Protein AF-W4GV07-F1 (afdb_monomer_lite)

Organism: Aphanomyces astaci (NCBI:txid112090)

pLDDT: mean 74.75, std 15.34, range [31.8, 95.62]

Sequence (291 aa):
MVQAFVRDWRATTTLTMAVDVMVYLKEVFVLEYERGKQKAVRRNAAGCSTFLKITGYKRGKRTTSTYHSSTKNVIVRDPYMQQMQQHIRSTHRPYILYTDESYIHQKSTRAAATALTAAILDSPTLQSKVLVLDIFTGGTTAAKAPKDYHSMFNHVYYVKWLEGLLDELDGEGVSNAFIVMDNAKNHKRRPTNSPSCGRQRMCCCKRARFMISKRMCRNSSHCSYVRPVVVDMSTRRGHTVVFTLPHHSDLQPIETVWAIVKNAIGRQYTEMTKFPEVKARLIDAFDNLTQ

Structure (mmCIF, N/CA/C/O backbone):
data_AF-W4GV07-F1
#
_entry.id   AF-W4GV07-F1
#
loop_
_atom_site.group_PDB
_atom_site.id
_atom_site.type_symbol
_atom_site.label_atom_id
_atom_site.label_alt_id
_atom_site.label_comp_id
_atom_site.label_asym_id
_atom_site.label_entity_id
_atom_site.label_seq_id
_atom_site.pdbx_PDB_ins_code
_atom_site.Cartn_x
_atom_site.Cartn_y
_atom_site.Cartn_z
_atom_site.occupancy
_atom_site.B_iso_or_equiv
_atom_site.auth_seq_id
_atom_site.auth_comp_id
_atom_site.auth_asym_id
_atom_site.auth_atom_id
_atom_site.pdbx_PDB_model_num
ATOM 1 N N . MET A 1 1 ? -6.893 14.442 2.707 1.00 66.19 1 MET A N 1
ATOM 2 C CA . MET A 1 1 ? -7.817 14.995 3.724 1.00 66.19 1 MET A CA 1
ATOM 3 C C . MET A 1 1 ? -7.141 16.048 4.617 1.00 66.19 1 MET A C 1
ATOM 5 O O . MET A 1 1 ? -7.275 17.224 4.318 1.00 66.19 1 MET A O 1
ATOM 9 N N . VAL A 1 2 ? -6.313 15.684 5.613 1.00 68.75 2 VAL A N 1
ATOM 10 C CA . VAL A 1 2 ? -5.630 16.666 6.503 1.00 68.75 2 VAL A CA 1
ATOM 11 C C . VAL A 1 2 ? -4.706 17.636 5.749 1.00 68.75 2 VAL A C 1
ATOM 13 O O . VAL A 1 2 ? -4.640 18.813 6.088 1.00 68.75 2 VAL A O 1
ATOM 16 N N . GLN A 1 3 ? -4.027 17.178 4.690 1.00 69.88 3 GLN A N 1
ATOM 17 C CA . GLN A 1 3 ? -3.211 18.045 3.826 1.00 69.88 3 GLN A CA 1
ATOM 18 C C . GLN A 1 3 ? -4.011 19.170 3.166 1.00 69.88 3 GLN A C 1
ATOM 20 O O . GLN A 1 3 ? -3.560 20.313 3.197 1.00 69.88 3 GLN A O 1
ATOM 25 N N . ALA A 1 4 ? -5.176 18.843 2.601 1.00 69.81 4 ALA A N 1
ATOM 26 C CA . ALA A 1 4 ? -6.065 19.813 1.972 1.00 69.81 4 ALA A CA 1
ATOM 27 C C . ALA A 1 4 ? -6.594 20.797 3.019 1.00 69.81 4 ALA A C 1
ATOM 29 O O . ALA A 1 4 ? -6.374 21.989 2.876 1.00 69.81 4 ALA A O 1
ATOM 30 N N . PHE A 1 5 ? -7.106 20.295 4.150 1.00 77.31 5 PHE A N 1
ATOM 31 C CA . PHE A 1 5 ? -7.558 21.127 5.269 1.00 77.31 5 PHE A CA 1
ATOM 32 C C . PHE A 1 5 ? -6.496 22.135 5.738 1.00 77.31 5 PHE A C 1
ATOM 34 O O . PHE A 1 5 ? -6.755 23.333 5.789 1.00 77.31 5 PHE A O 1
ATOM 41 N N . VAL A 1 6 ? -5.267 21.676 6.013 1.00 72.81 6 VAL A N 1
ATOM 42 C CA . VAL A 1 6 ? -4.167 22.559 6.442 1.00 72.81 6 VAL A CA 1
ATOM 43 C C . VAL A 1 6 ? -3.766 23.549 5.338 1.00 72.81 6 VAL A C 1
ATOM 45 O O . VAL A 1 6 ? -3.317 24.652 5.646 1.00 72.81 6 VAL A O 1
ATOM 48 N N . ARG A 1 7 ? -3.880 23.177 4.057 1.00 75.69 7 ARG A N 1
ATOM 49 C CA . ARG A 1 7 ? -3.569 24.059 2.920 1.00 75.69 7 ARG A CA 1
ATOM 50 C C . ARG A 1 7 ? -4.646 25.125 2.720 1.00 75.69 7 ARG A C 1
ATOM 52 O O . ARG A 1 7 ? -4.302 26.286 2.527 1.00 75.69 7 ARG A O 1
ATOM 59 N N . ASP A 1 8 ? -5.910 24.746 2.806 1.00 75.50 8 ASP A N 1
ATOM 60 C CA . ASP A 1 8 ? -7.040 25.635 2.554 1.00 75.50 8 ASP A CA 1
ATOM 61 C C . ASP A 1 8 ? -7.194 26.634 3.714 1.00 75.50 8 ASP A C 1
ATOM 63 O O . ASP A 1 8 ? -7.317 27.833 3.485 1.00 75.50 8 ASP A O 1
ATOM 67 N N . TRP A 1 9 ? -7.005 26.191 4.963 1.00 72.50 9 TRP A N 1
ATOM 68 C CA . TRP A 1 9 ? -6.953 27.086 6.132 1.00 72.50 9 TRP A CA 1
ATOM 69 C C . TRP A 1 9 ? -5.753 28.039 6.133 1.00 72.50 9 TRP A C 1
ATOM 71 O O . TRP A 1 9 ? -5.795 29.128 6.706 1.00 72.50 9 TRP A O 1
ATOM 81 N N . ARG A 1 10 ? -4.653 27.651 5.484 1.00 69.19 10 ARG A N 1
ATOM 82 C CA . ARG A 1 10 ? -3.537 28.573 5.245 1.00 69.19 10 ARG A CA 1
ATOM 83 C C . ARG A 1 10 ? -3.886 29.643 4.231 1.00 69.19 10 ARG A C 1
ATOM 85 O O . ARG A 1 10 ? -3.448 30.774 4.412 1.00 69.19 10 ARG A O 1
ATOM 92 N N . ALA A 1 11 ? -4.639 29.292 3.190 1.00 66.12 11 ALA A N 1
ATOM 93 C CA . ALA A 1 11 ? -5.099 30.254 2.196 1.00 66.12 11 ALA A CA 1
ATOM 94 C C . ALA A 1 11 ? -6.030 31.306 2.824 1.00 66.12 11 ALA A C 1
ATOM 96 O O . ALA A 1 11 ? -6.013 32.457 2.404 1.00 66.12 11 ALA A O 1
ATOM 97 N N . THR A 1 12 ? -6.756 30.949 3.889 1.00 69.19 12 THR A N 1
ATOM 98 C CA . THR A 1 12 ? -7.576 31.880 4.683 1.00 69.19 12 THR A CA 1
ATOM 99 C C . THR A 1 12 ? -6.802 32.595 5.799 1.00 69.19 12 THR A C 1
ATOM 101 O O . THR A 1 12 ? -7.388 33.343 6.579 1.00 69.19 12 THR A O 1
ATOM 104 N N . THR A 1 13 ? -5.480 32.410 5.898 1.00 61.16 13 THR A N 1
ATOM 105 C CA . THR A 1 13 ? -4.613 32.993 6.947 1.00 61.16 13 THR A CA 1
ATOM 106 C C . THR A 1 13 ? -5.006 32.608 8.382 1.00 61.16 13 THR A C 1
ATOM 108 O O . THR A 1 13 ? -4.574 33.236 9.349 1.00 61.16 13 THR A O 1
ATOM 111 N N . THR A 1 14 ? -5.815 31.561 8.548 1.00 65.50 14 THR A N 1
ATOM 112 C CA . THR A 1 14 ? -6.324 31.119 9.849 1.00 65.50 14 THR A CA 1
ATOM 113 C C . THR A 1 14 ? -5.305 30.207 10.536 1.00 65.50 14 THR A C 1
ATOM 115 O O . THR A 1 14 ? -4.645 29.375 9.906 1.00 65.50 14 THR A O 1
ATOM 118 N N . LEU A 1 15 ? -5.144 30.350 11.854 1.00 67.75 15 LEU A N 1
ATOM 119 C CA . LEU A 1 15 ? -4.253 29.485 12.627 1.00 67.75 15 LEU A CA 1
ATOM 120 C C . LEU A 1 15 ? -4.816 28.065 12.670 1.00 67.75 15 LEU A C 1
ATOM 122 O O . LEU A 1 15 ? -5.890 27.850 13.213 1.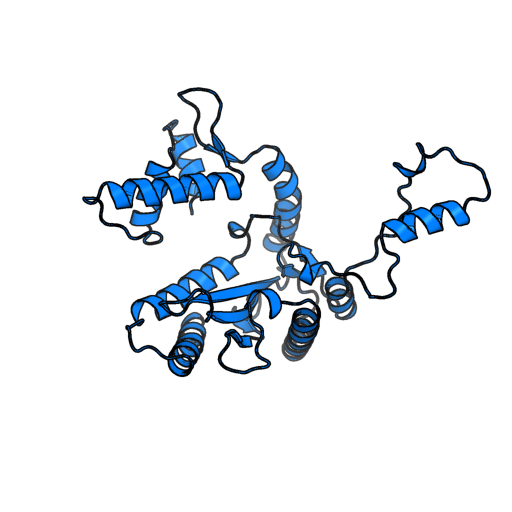00 67.75 15 LEU A O 1
ATOM 126 N N . THR A 1 16 ? -4.071 27.093 12.142 1.00 72.19 16 THR A N 1
ATOM 127 C CA . THR A 1 16 ? -4.426 25.676 12.272 1.00 72.19 16 THR A CA 1
ATOM 128 C C . THR A 1 16 ? -3.689 25.079 13.465 1.00 72.19 16 THR A C 1
ATOM 130 O O . THR A 1 16 ? -2.468 24.895 13.434 1.00 72.19 16 THR A O 1
ATOM 133 N N . MET A 1 17 ? -4.418 24.764 14.529 1.00 80.25 17 MET A N 1
ATOM 134 C CA . MET A 1 17 ? -3.933 24.009 15.677 1.00 80.25 17 MET A CA 1
ATOM 135 C C . MET A 1 17 ? -4.264 22.518 15.541 1.00 80.25 17 MET A C 1
ATOM 137 O O . MET A 1 17 ? -5.114 22.098 14.761 1.00 80.25 17 MET A O 1
ATOM 141 N N . ALA A 1 18 ? -3.620 21.687 16.366 1.00 81.25 18 ALA A N 1
ATOM 142 C CA . ALA A 1 18 ? -3.942 20.259 16.439 1.00 81.25 18 ALA A CA 1
ATOM 143 C C . ALA A 1 18 ? -5.404 19.996 16.860 1.00 81.25 18 ALA A C 1
ATOM 145 O O . ALA A 1 18 ? -5.959 18.959 16.512 1.00 81.25 18 ALA A O 1
ATOM 146 N N . VAL A 1 19 ? -6.019 20.933 17.593 1.00 83.38 19 VAL A N 1
ATOM 147 C CA . VAL A 1 19 ? -7.443 20.889 17.961 1.00 83.38 19 VAL A CA 1
ATOM 148 C C . VAL A 1 19 ? -8.329 21.070 16.729 1.00 83.38 19 VAL A C 1
ATOM 150 O O . VAL A 1 19 ? -9.286 20.322 16.581 1.00 83.38 19 VAL A O 1
ATOM 153 N N . ASP A 1 20 ? -7.982 21.973 15.812 1.00 84.50 20 ASP A N 1
ATOM 154 C CA . ASP A 1 20 ? -8.766 22.207 14.592 1.00 84.50 20 ASP A CA 1
ATOM 155 C C . ASP A 1 20 ? -8.696 20.996 13.659 1.00 84.50 20 ASP A C 1
ATOM 157 O O . ASP A 1 20 ? -9.712 20.537 13.147 1.00 84.50 20 ASP A O 1
ATOM 161 N N . VAL A 1 21 ? -7.507 20.390 13.531 1.00 81.88 21 VAL A N 1
ATOM 162 C CA . VAL A 1 21 ? -7.338 19.119 12.806 1.00 81.88 21 VAL A CA 1
ATOM 163 C C . VAL A 1 21 ? -8.159 18.001 13.453 1.00 81.88 21 VAL A C 1
ATOM 165 O O . VAL A 1 21 ? -8.779 17.214 12.746 1.00 81.88 21 VAL A O 1
ATOM 168 N N . MET A 1 22 ? -8.197 17.929 14.785 1.00 84.75 22 MET A N 1
ATOM 169 C CA . MET A 1 22 ? -9.011 16.949 15.509 1.00 84.75 22 MET A CA 1
ATOM 170 C C . MET A 1 22 ? -10.514 17.147 15.248 1.00 84.75 22 MET A C 1
ATOM 172 O O . MET A 1 22 ? -11.220 16.163 15.036 1.00 84.75 22 MET A O 1
ATOM 176 N N . VAL A 1 23 ? -11.000 18.392 15.268 1.00 84.56 23 VAL A N 1
ATOM 177 C CA . VAL A 1 23 ? -12.409 18.720 14.996 1.00 84.56 23 VAL A CA 1
ATOM 178 C C . VAL A 1 23 ? -12.773 18.351 13.563 1.00 84.56 23 VAL A C 1
ATOM 180 O O . VAL A 1 23 ? -13.742 17.622 13.362 1.00 84.56 23 VAL A O 1
ATOM 183 N N . TYR A 1 24 ? -11.946 18.748 12.596 1.00 83.25 24 TYR A N 1
ATOM 184 C CA . TYR A 1 24 ? -12.125 18.394 11.192 1.00 83.25 24 TYR A CA 1
ATOM 185 C C . TYR A 1 24 ? -12.163 16.877 10.983 1.00 83.25 24 TYR A C 1
ATOM 187 O O . TYR A 1 24 ? -13.059 16.365 10.321 1.00 83.25 24 TYR A O 1
ATOM 195 N N . LEU A 1 25 ? -11.242 16.132 11.608 1.00 78.81 25 LEU A N 1
ATOM 196 C CA . LEU A 1 25 ? -11.228 14.669 11.532 1.00 78.81 25 LEU A CA 1
ATOM 197 C C . LEU A 1 25 ? -12.487 14.027 12.137 1.00 78.81 25 LEU A C 1
ATOM 199 O O . LEU A 1 25 ? -12.869 12.941 11.710 1.00 78.81 25 LEU A O 1
ATOM 203 N N . LYS A 1 26 ? -13.157 14.681 13.093 1.00 79.06 26 LYS A N 1
ATOM 204 C CA . LYS A 1 26 ? -14.469 14.240 13.583 1.00 79.06 26 LYS A CA 1
ATOM 205 C C . LYS A 1 26 ? -15.598 14.547 12.604 1.00 79.06 26 LYS A C 1
ATOM 207 O O . LYS A 1 26 ? -16.501 13.729 12.472 1.00 79.06 26 LYS A O 1
ATOM 212 N N . GLU A 1 27 ? -15.557 15.690 11.929 1.00 84.44 27 GLU A N 1
ATOM 213 C CA . GLU A 1 27 ? -16.571 16.099 10.943 1.00 84.44 27 GLU A CA 1
ATOM 214 C C . GLU A 1 27 ? -16.560 15.219 9.693 1.00 84.44 27 GLU A C 1
ATOM 216 O O . GLU A 1 27 ? -17.610 14.879 9.165 1.00 84.44 27 GLU A O 1
ATOM 221 N N . VAL A 1 28 ? -15.378 14.776 9.274 1.00 73.69 28 VAL A N 1
ATOM 222 C CA . VAL A 1 28 ? -15.195 13.803 8.183 1.00 73.69 28 VAL A CA 1
ATOM 223 C C . VAL A 1 28 ? -15.272 12.345 8.658 1.00 73.69 28 VAL A C 1
ATOM 225 O O . VAL A 1 28 ? -14.846 11.442 7.943 1.00 73.69 28 VAL A O 1
ATOM 228 N N . PHE A 1 29 ? -15.786 12.110 9.871 1.00 70.31 29 PHE A N 1
ATOM 229 C CA . PHE A 1 29 ? -16.026 10.785 10.462 1.00 70.31 29 PHE A CA 1
ATOM 230 C C . PHE A 1 29 ? -14.793 9.864 10.564 1.00 70.31 29 PHE A C 1
ATOM 232 O O . PHE A 1 29 ? -14.922 8.645 10.654 1.00 70.31 29 PHE A O 1
ATOM 239 N N . VAL A 1 30 ? -13.585 10.433 10.600 1.00 70.31 30 VAL A N 1
ATOM 240 C CA . VAL A 1 30 ? -12.325 9.691 10.795 1.00 70.31 30 VAL A CA 1
ATOM 241 C C . VAL A 1 30 ? -11.996 9.508 12.281 1.00 70.31 30 VAL A C 1
ATOM 243 O O . VAL A 1 30 ? -11.412 8.498 12.668 1.00 70.31 30 VAL A O 1
ATOM 246 N N . LEU A 1 31 ? -12.360 10.470 13.134 1.00 74.75 31 LEU A N 1
ATOM 247 C CA . LEU A 1 31 ? -12.119 10.437 14.579 1.00 74.75 31 LEU A CA 1
ATOM 248 C C . LEU A 1 31 ? -13.418 10.591 15.365 1.00 74.75 31 LEU A C 1
ATOM 250 O O . LEU A 1 31 ? -14.058 11.637 15.335 1.00 74.75 31 LEU A O 1
ATOM 254 N N . GLU A 1 32 ? -13.757 9.597 16.180 1.00 76.81 32 GLU A N 1
ATOM 255 C CA . GLU A 1 32 ? -14.918 9.679 17.059 1.00 76.81 32 GLU A CA 1
ATOM 256 C C . GLU A 1 32 ? -14.522 9.934 18.519 1.00 76.81 32 GLU A C 1
ATOM 258 O O . GLU A 1 32 ? -13.724 9.219 19.125 1.00 76.81 32 GLU A O 1
ATOM 263 N N . TYR A 1 33 ? -15.076 11.004 19.093 1.00 81.06 33 TYR A N 1
ATOM 264 C CA . TYR A 1 33 ? -14.958 11.330 20.512 1.00 81.06 33 TYR A CA 1
ATOM 265 C C . TYR A 1 33 ? -16.142 12.170 20.995 1.00 81.06 33 TYR A C 1
ATOM 267 O O . TYR A 1 33 ? -16.762 12.909 20.221 1.00 81.06 33 TYR A O 1
ATOM 275 N N . GLU A 1 34 ? -16.429 12.087 22.291 1.00 79.69 34 GLU A N 1
ATOM 276 C CA . GLU A 1 34 ? -17.433 12.918 22.952 1.00 79.69 34 GLU A CA 1
ATOM 277 C C . GLU A 1 34 ? -16.885 14.328 23.206 1.00 79.69 34 GLU A C 1
ATOM 279 O O . GLU A 1 34 ? -15.910 14.503 23.942 1.00 79.69 34 GLU A O 1
ATOM 284 N N . ARG A 1 35 ? -17.529 15.349 22.621 1.00 80.56 35 ARG A N 1
ATOM 285 C CA . ARG A 1 35 ? -17.099 16.755 22.748 1.00 80.56 35 ARG A CA 1
ATOM 286 C C . ARG A 1 35 ? -17.190 17.271 24.193 1.00 80.56 35 ARG A C 1
ATOM 288 O O . ARG A 1 35 ? -16.344 18.061 24.598 1.00 80.56 35 ARG A O 1
ATOM 295 N N . GLY A 1 36 ? -18.148 16.778 24.985 1.00 80.50 36 GLY A N 1
ATOM 296 C CA . GLY A 1 36 ? -18.330 17.167 26.392 1.00 80.50 36 GLY A CA 1
ATOM 297 C C . GLY A 1 36 ? -17.274 16.605 27.355 1.00 80.50 36 GLY A C 1
ATOM 298 O O . GLY A 1 36 ? -17.064 17.150 28.437 1.00 80.50 36 GLY A O 1
ATOM 299 N N . LYS A 1 37 ? -16.549 15.545 26.971 1.00 87.19 37 LYS A N 1
ATOM 300 C CA . LYS A 1 37 ? -15.524 14.925 27.825 1.00 87.19 37 LYS A CA 1
ATOM 301 C C . LYS A 1 37 ? -14.155 15.558 27.580 1.00 87.19 37 LYS A C 1
ATOM 303 O O . LYS A 1 37 ? -13.367 15.081 26.763 1.00 87.19 37 LYS A O 1
ATOM 308 N N . GLN A 1 38 ? -13.818 16.574 28.375 1.00 85.31 38 GLN A N 1
ATOM 309 C CA . GLN A 1 38 ? -12.530 17.296 28.342 1.00 85.31 38 GLN A CA 1
ATOM 310 C C . GLN A 1 38 ? -11.294 16.376 28.267 1.00 85.31 38 GLN A C 1
ATOM 312 O O . GLN A 1 38 ? -10.360 16.631 27.504 1.00 85.31 38 GLN A O 1
ATOM 317 N N . LYS A 1 39 ? -11.288 15.259 29.008 1.00 84.38 39 LYS A N 1
ATOM 318 C CA . LYS A 1 39 ? -10.191 14.274 28.973 1.00 84.38 39 LYS A CA 1
ATOM 319 C C . LYS A 1 39 ? -10.042 13.611 27.596 1.00 84.38 39 LYS A C 1
ATOM 321 O O . LYS A 1 39 ? -8.918 13.425 27.130 1.00 84.38 39 LYS A O 1
ATOM 326 N N . ALA A 1 40 ? -11.154 13.286 26.933 1.00 77.12 40 ALA A N 1
ATOM 327 C CA . ALA A 1 40 ? -11.155 12.705 25.592 1.00 77.12 40 ALA A CA 1
ATOM 328 C C . ALA A 1 40 ? -10.671 13.721 24.549 1.00 77.12 40 ALA A C 1
ATOM 330 O O . ALA A 1 40 ? -9.833 13.382 23.716 1.00 77.12 40 ALA A O 1
ATOM 331 N N . VAL A 1 41 ? -11.119 14.976 24.646 1.00 82.44 41 VAL A N 1
ATOM 332 C CA . VAL A 1 41 ? -10.667 16.078 23.780 1.00 82.44 41 VAL A CA 1
ATOM 333 C C . VAL A 1 41 ? -9.149 16.260 23.872 1.00 82.44 41 VAL A C 1
ATOM 335 O O . VAL A 1 41 ? -8.458 16.212 22.857 1.00 82.44 41 VAL A O 1
ATOM 338 N N . ARG A 1 42 ? -8.596 16.373 25.089 1.00 83.50 42 ARG A N 1
ATOM 339 C CA . ARG A 1 42 ? -7.143 16.533 25.292 1.00 83.50 42 ARG A CA 1
ATOM 340 C C . ARG A 1 42 ? -6.344 15.359 24.727 1.00 83.50 42 ARG A C 1
ATOM 342 O O . ARG A 1 42 ? -5.329 15.574 24.068 1.00 83.50 42 ARG A O 1
ATOM 349 N N . ARG A 1 43 ? -6.806 14.123 24.951 1.00 83.12 43 ARG A N 1
ATOM 350 C CA . ARG A 1 43 ? -6.145 12.912 24.440 1.00 83.12 43 ARG A CA 1
ATOM 351 C C . ARG A 1 43 ? -6.108 12.892 22.910 1.00 83.12 43 ARG A C 1
ATOM 353 O O . ARG A 1 43 ? -5.056 12.631 22.335 1.00 83.12 43 ARG A O 1
ATOM 360 N N . ASN A 1 44 ? -7.234 13.178 22.258 1.00 78.81 44 ASN A N 1
ATOM 361 C CA . ASN A 1 44 ? -7.325 13.163 20.798 1.00 78.81 44 ASN A CA 1
ATOM 362 C C . ASN A 1 44 ? -6.541 14.321 20.159 1.00 78.81 44 ASN A C 1
ATOM 364 O O . ASN A 1 44 ? -5.842 14.102 19.171 1.00 78.81 44 ASN A O 1
ATOM 368 N N . ALA A 1 45 ? -6.545 15.513 20.765 1.00 83.62 45 ALA A N 1
ATOM 369 C CA . ALA A 1 45 ? -5.721 16.637 20.317 1.00 83.62 45 ALA A CA 1
ATOM 370 C C . ALA A 1 45 ? -4.214 16.339 20.441 1.00 83.62 45 ALA A C 1
ATOM 372 O O . ALA A 1 45 ? -3.437 16.657 19.537 1.00 83.62 45 ALA A O 1
ATOM 373 N N . ALA A 1 46 ? -3.787 15.677 21.525 1.00 82.12 46 ALA A N 1
ATOM 374 C CA . ALA A 1 46 ? -2.410 15.202 21.674 1.00 82.12 46 ALA A CA 1
ATOM 375 C C . ALA A 1 46 ? -2.051 14.149 20.611 1.00 82.12 46 ALA A C 1
AT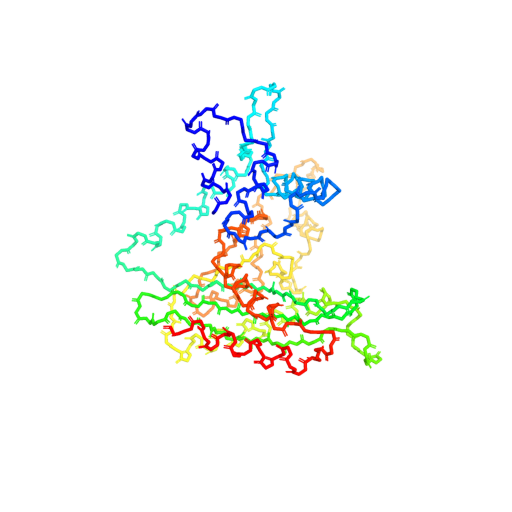OM 377 O O . ALA A 1 46 ? -0.969 14.214 20.026 1.00 82.12 46 ALA A O 1
ATOM 378 N N . GLY A 1 47 ? -2.974 13.230 20.308 1.00 81.88 47 GLY A N 1
ATOM 379 C CA . GLY A 1 47 ? -2.845 12.276 19.204 1.00 81.88 47 GLY A CA 1
ATOM 380 C C . GLY A 1 47 ? -2.653 12.969 17.853 1.00 81.88 47 GLY A C 1
ATOM 381 O O . GLY A 1 47 ? -1.697 12.663 17.145 1.00 81.88 47 GLY A O 1
ATOM 382 N N . CYS A 1 48 ? -3.477 13.974 17.542 1.00 81.69 48 CYS A N 1
ATOM 383 C CA . CYS A 1 48 ? -3.361 14.767 16.314 1.00 81.69 48 CYS A CA 1
ATOM 384 C C . CYS A 1 48 ? -2.033 15.538 16.247 1.00 81.69 48 CYS A C 1
ATOM 386 O O . CYS A 1 48 ? -1.396 15.582 15.199 1.00 81.69 48 CYS A O 1
ATOM 388 N N . SER A 1 49 ? -1.559 16.094 17.366 1.00 80.75 49 SER A N 1
ATOM 389 C CA . SER A 1 49 ? -0.248 16.759 17.433 1.00 80.75 49 SER A CA 1
ATOM 390 C C . SER A 1 49 ? 0.904 15.794 17.135 1.00 80.75 49 SER A C 1
ATOM 392 O O . SER A 1 49 ? 1.814 16.122 16.371 1.00 80.75 49 SER A O 1
ATOM 394 N N . THR A 1 50 ? 0.857 14.586 17.700 1.00 79.50 50 THR A N 1
ATOM 395 C CA . THR A 1 50 ? 1.831 13.521 17.425 1.00 79.50 50 THR A CA 1
ATOM 396 C C . THR A 1 50 ? 1.765 13.071 15.967 1.00 79.50 50 THR A C 1
ATOM 398 O O . THR A 1 50 ? 2.803 12.991 15.314 1.00 79.50 50 THR A O 1
ATOM 401 N N . PHE A 1 51 ? 0.562 12.866 15.427 1.00 79.50 51 PHE A N 1
ATOM 402 C CA . PHE A 1 51 ? 0.340 12.523 14.022 1.00 79.50 51 PHE A CA 1
ATOM 403 C C . PHE A 1 51 ? 0.948 13.564 13.073 1.00 79.50 51 PHE A C 1
ATOM 405 O O . PHE A 1 51 ? 1.717 13.209 12.180 1.00 79.50 51 PHE A O 1
ATOM 412 N N . LEU A 1 52 ? 0.683 14.854 13.305 1.00 79.81 52 LEU A N 1
ATOM 413 C CA . LEU A 1 52 ? 1.244 15.951 12.512 1.00 79.81 52 LEU A CA 1
ATOM 414 C C . LEU A 1 52 ? 2.779 15.943 12.548 1.00 79.81 52 LEU A C 1
ATOM 416 O O . LEU A 1 52 ? 3.422 16.105 11.515 1.00 79.81 52 LEU A O 1
ATOM 420 N N . LYS A 1 53 ? 3.391 15.700 13.713 1.00 80.06 53 LYS A N 1
ATOM 421 C CA . LYS A 1 53 ? 4.856 15.603 13.830 1.00 80.06 53 LYS A CA 1
ATOM 422 C C . LYS A 1 53 ? 5.430 14.411 13.062 1.00 80.06 53 LYS A C 1
ATOM 424 O O . LYS A 1 53 ? 6.436 14.578 12.378 1.00 80.06 53 LYS A O 1
ATOM 429 N N . ILE A 1 54 ? 4.810 13.232 13.169 1.00 70.62 54 ILE A N 1
ATOM 430 C CA . ILE A 1 54 ? 5.264 12.000 12.496 1.00 70.62 54 ILE A CA 1
ATOM 431 C C . ILE A 1 54 ? 5.162 12.140 10.975 1.00 70.62 54 ILE A C 1
ATOM 433 O O . ILE A 1 54 ? 6.098 11.791 10.264 1.00 70.62 54 ILE A O 1
ATOM 437 N N . THR A 1 55 ? 4.079 12.741 10.483 1.00 66.81 55 THR A N 1
ATOM 438 C CA . THR A 1 55 ? 3.877 13.054 9.053 1.00 66.81 55 THR A CA 1
ATOM 439 C C . THR A 1 55 ? 4.716 14.252 8.575 1.00 66.81 55 THR A C 1
ATOM 441 O O . THR A 1 55 ? 4.663 14.664 7.415 1.00 66.81 55 THR A O 1
ATOM 444 N N . GLY A 1 56 ? 5.543 14.807 9.469 1.00 72.12 56 GLY A N 1
ATOM 445 C CA . GLY A 1 56 ? 6.560 15.813 9.186 1.00 72.12 56 GLY A CA 1
ATOM 446 C C . GLY A 1 56 ? 6.042 17.231 8.997 1.00 72.12 56 GLY A C 1
ATOM 447 O O . GLY A 1 56 ? 6.720 18.062 8.378 1.00 72.12 56 GLY A O 1
ATOM 448 N N . TYR A 1 57 ? 4.883 17.534 9.578 1.00 77.25 57 TYR A N 1
ATOM 449 C CA . TYR A 1 57 ? 4.475 18.905 9.827 1.00 77.25 57 TYR A CA 1
ATOM 450 C C . TYR A 1 57 ? 5.241 19.491 11.010 1.00 77.25 57 TYR A C 1
ATOM 452 O O . TYR A 1 57 ? 5.401 18.887 12.072 1.00 77.25 57 TYR A O 1
ATOM 460 N N . LYS A 1 58 ? 5.675 20.733 10.838 1.00 76.75 58 LYS A N 1
ATOM 461 C CA . LYS A 1 58 ? 6.305 21.551 11.863 1.00 76.75 58 LYS A CA 1
ATOM 462 C C . LYS A 1 58 ? 5.410 22.733 12.164 1.00 76.75 58 LYS A C 1
ATOM 464 O O . LYS A 1 58 ? 4.906 23.390 11.259 1.00 76.75 58 LYS A O 1
ATOM 469 N N . ARG A 1 59 ? 5.237 23.027 13.446 1.00 75.88 59 ARG A N 1
ATOM 470 C CA . ARG A 1 59 ? 4.723 24.329 13.859 1.00 75.88 59 ARG A CA 1
ATOM 471 C C . ARG A 1 59 ? 5.847 25.343 13.662 1.00 75.88 59 ARG A C 1
ATOM 473 O O . ARG A 1 59 ? 7.003 25.034 13.962 1.00 75.88 59 ARG A O 1
ATOM 480 N N . GLY A 1 60 ? 5.544 26.514 13.114 1.00 68.88 60 GLY A N 1
ATOM 481 C CA . GLY A 1 60 ? 6.548 27.573 13.052 1.00 68.88 60 GLY A CA 1
ATOM 482 C C . GLY A 1 60 ? 6.898 28.099 14.452 1.00 68.88 60 GLY A C 1
ATOM 483 O O . GLY A 1 60 ? 6.289 27.731 15.457 1.00 68.88 60 GLY A O 1
ATOM 484 N N . LYS A 1 61 ? 7.907 28.971 14.518 1.00 67.62 61 LYS A N 1
ATOM 485 C CA . LYS A 1 61 ? 8.390 29.541 15.788 1.00 67.62 61 LYS A CA 1
ATOM 486 C C . LYS A 1 61 ? 7.569 30.735 16.286 1.00 67.62 61 LYS A C 1
ATOM 488 O O . LYS A 1 61 ? 7.689 31.103 17.446 1.00 67.62 61 LYS A O 1
ATOM 493 N N . ARG A 1 62 ? 6.772 31.366 15.419 1.00 69.88 62 ARG A N 1
ATOM 494 C CA . ARG A 1 62 ? 5.966 32.546 15.771 1.00 69.88 62 ARG A CA 1
ATOM 495 C C . ARG A 1 62 ? 4.637 32.114 16.386 1.00 69.88 62 ARG A C 1
ATOM 497 O O . ARG A 1 62 ? 4.066 31.112 15.960 1.00 69.88 62 ARG A O 1
ATOM 504 N N . THR A 1 63 ? 4.100 32.900 17.312 1.00 58.31 63 THR A N 1
ATOM 505 C CA . THR A 1 63 ? 2.777 32.659 17.920 1.00 58.31 63 THR A CA 1
ATOM 506 C C . THR A 1 63 ? 1.673 32.526 16.862 1.00 58.31 63 THR A C 1
ATOM 508 O O . THR A 1 63 ? 0.766 31.715 17.015 1.00 58.31 63 THR A O 1
ATOM 511 N N . THR A 1 64 ? 1.824 33.231 15.736 1.00 58.78 64 THR A N 1
ATOM 512 C CA . THR A 1 64 ? 0.922 33.232 14.573 1.00 58.78 64 THR A CA 1
ATOM 513 C C . THR A 1 64 ? 1.247 32.176 13.510 1.00 58.78 64 THR A C 1
ATOM 515 O O . THR A 1 64 ? 0.702 32.201 12.409 1.00 58.78 64 THR A O 1
ATOM 518 N N . SER A 1 65 ? 2.177 31.260 13.775 1.00 61.06 65 SER A N 1
ATOM 519 C CA . SER A 1 65 ? 2.593 30.291 12.762 1.00 61.06 65 SER A CA 1
ATOM 520 C C . SER A 1 65 ? 1.803 28.987 12.841 1.00 61.06 65 SER A C 1
ATOM 522 O O . SER A 1 65 ? 1.746 28.309 13.870 1.00 61.06 65 SER A O 1
ATOM 524 N N . THR A 1 66 ? 1.216 28.634 11.704 1.00 67.56 66 THR A N 1
ATOM 525 C CA . THR A 1 66 ? 0.471 27.393 11.485 1.00 67.56 66 THR A CA 1
ATOM 526 C C . THR A 1 66 ? 1.402 26.217 11.151 1.00 67.56 66 THR A C 1
ATOM 528 O O . THR A 1 66 ? 2.606 26.382 10.898 1.00 67.56 66 THR A O 1
ATOM 531 N N . TYR A 1 67 ? 0.857 25.000 11.182 1.00 74.94 67 TYR A N 1
ATOM 532 C CA . TYR A 1 67 ? 1.579 23.793 10.797 1.00 74.94 67 TYR A CA 1
ATOM 533 C C . TYR A 1 67 ? 1.950 23.811 9.316 1.00 74.94 67 TYR A C 1
ATOM 535 O O . TYR A 1 67 ? 1.111 24.067 8.451 1.00 74.94 67 TYR A O 1
ATOM 543 N N . HIS A 1 68 ? 3.205 23.465 9.021 1.00 71.75 68 HIS A N 1
ATOM 544 C CA . HIS A 1 68 ? 3.705 23.322 7.664 1.00 71.75 68 HIS A CA 1
ATOM 545 C C . HIS A 1 68 ? 4.569 22.102 7.425 1.00 71.75 68 HIS A C 1
ATOM 547 O O . HIS A 1 68 ? 5.357 21.716 8.283 1.00 71.75 68 HIS A O 1
ATOM 553 N N . SER A 1 69 ? 4.423 21.494 6.244 1.00 71.38 69 SER A N 1
ATOM 554 C CA . SER A 1 69 ? 5.305 20.419 5.801 1.00 71.38 69 SER A CA 1
ATOM 555 C C . SER A 1 69 ? 6.745 20.912 5.844 1.00 71.38 69 SER A C 1
ATOM 557 O O . SER A 1 69 ? 7.056 22.005 5.370 1.00 71.38 69 SER A O 1
ATOM 559 N N . SER A 1 70 ? 7.623 20.129 6.462 1.00 71.69 70 SER A N 1
ATOM 560 C CA . SER A 1 70 ? 9.025 20.515 6.557 1.00 71.69 70 SER A CA 1
ATOM 561 C C . SER A 1 70 ? 9.685 20.549 5.175 1.00 71.69 70 SER A C 1
ATOM 563 O O . SER A 1 70 ? 9.404 19.696 4.338 1.00 71.69 70 SER A O 1
ATOM 565 N N . THR A 1 71 ? 10.623 21.475 4.955 1.00 73.00 71 THR A N 1
ATOM 566 C CA . THR A 1 71 ? 11.391 21.580 3.698 1.00 73.00 71 THR A CA 1
ATOM 567 C C . THR A 1 71 ? 12.059 20.260 3.315 1.00 73.00 71 THR A C 1
ATOM 569 O O . THR A 1 71 ? 12.079 19.891 2.149 1.00 73.00 71 THR A O 1
ATOM 572 N N . LYS A 1 72 ? 12.545 19.500 4.308 1.00 74.00 72 LYS A N 1
ATOM 573 C CA . LYS A 1 72 ? 13.109 18.164 4.093 1.00 74.00 72 LYS A CA 1
ATOM 574 C C . LYS A 1 72 ? 12.074 17.210 3.493 1.00 74.00 72 LYS A C 1
ATOM 576 O O . LYS A 1 72 ? 12.398 16.507 2.551 1.00 74.00 72 LYS A O 1
ATOM 581 N N . ASN A 1 73 ? 10.846 17.194 4.008 1.00 70.75 73 ASN A N 1
ATOM 582 C CA . ASN A 1 73 ? 9.803 16.326 3.463 1.00 70.75 73 ASN A CA 1
ATOM 583 C C . ASN A 1 73 ? 9.365 16.766 2.068 1.00 70.75 73 ASN A C 1
ATOM 585 O O . ASN A 1 73 ? 9.142 15.903 1.234 1.00 70.75 73 ASN A O 1
ATOM 589 N N . VAL A 1 74 ? 9.286 18.073 1.801 1.00 71.19 74 VAL A N 1
ATOM 590 C CA . VAL A 1 74 ? 8.961 18.593 0.461 1.00 71.19 74 VAL A CA 1
ATOM 591 C C . VAL A 1 74 ? 10.009 18.137 -0.559 1.00 71.19 74 VAL A C 1
ATOM 593 O O . VAL A 1 74 ? 9.661 17.451 -1.509 1.00 71.19 74 VAL A O 1
ATOM 596 N N . ILE A 1 75 ? 11.300 18.364 -0.286 1.00 75.06 75 ILE A N 1
ATOM 597 C CA . ILE A 1 75 ? 12.396 17.978 -1.194 1.00 75.06 75 ILE A CA 1
ATOM 598 C C . ILE A 1 75 ? 12.406 16.474 -1.488 1.00 75.06 75 ILE A C 1
ATOM 600 O O . ILE A 1 75 ? 12.676 16.066 -2.612 1.00 75.06 75 ILE A O 1
ATOM 604 N N . VAL A 1 76 ? 12.146 15.631 -0.484 1.00 73.19 76 VAL A N 1
ATOM 605 C CA . VAL A 1 76 ? 12.130 14.177 -0.699 1.00 73.19 76 VAL A CA 1
ATOM 606 C C . VAL A 1 76 ? 10.832 13.766 -1.413 1.00 73.19 76 VAL A C 1
ATOM 608 O O . VAL A 1 76 ? 10.853 12.830 -2.205 1.00 73.19 76 VAL A O 1
ATOM 611 N N . ARG A 1 77 ? 9.719 14.482 -1.198 1.00 77.00 77 ARG A N 1
ATOM 612 C CA . ARG A 1 77 ? 8.424 14.205 -1.831 1.00 77.00 77 ARG A CA 1
ATOM 613 C C . ARG A 1 77 ? 8.372 14.548 -3.312 1.00 77.00 77 ARG A C 1
ATOM 615 O O . ARG A 1 77 ? 7.740 13.807 -4.065 1.00 77.00 77 ARG A O 1
ATOM 622 N N . ASP A 1 78 ? 9.027 15.626 -3.720 1.00 77.75 78 ASP A N 1
ATOM 623 C CA . ASP A 1 78 ? 8.909 16.157 -5.078 1.00 77.75 78 ASP A CA 1
ATOM 624 C C . ASP A 1 78 ? 9.293 15.141 -6.172 1.00 77.75 78 ASP A C 1
ATOM 626 O O . ASP A 1 78 ? 8.488 14.963 -7.086 1.00 77.75 78 ASP A O 1
ATOM 630 N N . PRO A 1 79 ? 10.411 14.386 -6.084 1.00 79.88 79 PRO A N 1
ATOM 631 C CA . PRO A 1 79 ? 10.760 13.391 -7.101 1.00 79.88 79 PRO A CA 1
ATOM 632 C C . PRO A 1 79 ? 9.716 12.280 -7.257 1.00 79.88 79 PRO A C 1
ATOM 634 O O . PRO A 1 79 ? 9.373 11.910 -8.377 1.00 79.88 79 PRO A O 1
ATOM 637 N N . TYR A 1 80 ? 9.171 11.772 -6.146 1.00 83.44 80 TYR A N 1
ATOM 638 C CA . TYR A 1 80 ? 8.118 10.751 -6.185 1.00 83.44 80 TYR A CA 1
ATOM 639 C C . TYR A 1 80 ? 6.838 11.314 -6.815 1.00 83.44 80 TYR A C 1
ATOM 641 O O . TYR A 1 80 ? 6.231 10.668 -7.663 1.00 83.44 80 TYR A O 1
ATOM 649 N N . MET A 1 81 ? 6.441 12.540 -6.449 1.00 82.50 81 MET A N 1
ATOM 650 C CA . MET A 1 81 ? 5.279 13.200 -7.054 1.00 82.50 81 MET A CA 1
ATOM 651 C C . MET A 1 81 ? 5.474 13.430 -8.551 1.00 82.50 81 MET A C 1
ATOM 653 O O . MET A 1 81 ? 4.555 13.164 -9.314 1.00 82.50 81 MET A O 1
ATOM 657 N N . GLN A 1 82 ? 6.654 13.885 -8.977 1.00 83.00 82 GLN A N 1
ATOM 658 C CA . GLN A 1 82 ? 6.971 14.085 -10.391 1.00 83.00 82 GLN A CA 1
ATOM 659 C C . GLN A 1 82 ? 6.896 12.770 -11.169 1.00 83.00 82 GLN A C 1
ATOM 661 O O . GLN A 1 82 ? 6.243 12.724 -12.209 1.00 83.00 82 GLN A O 1
ATOM 666 N N . GLN A 1 83 ? 7.488 11.700 -10.633 1.00 81.81 83 GLN A N 1
ATOM 667 C CA . GLN A 1 83 ? 7.428 10.372 -11.238 1.00 81.81 83 GLN A CA 1
ATOM 668 C C . GLN A 1 83 ? 5.975 9.890 -11.372 1.00 81.81 83 GLN A C 1
ATOM 670 O O . GLN A 1 83 ? 5.526 9.566 -12.468 1.00 81.81 83 GLN A O 1
ATOM 675 N N . MET A 1 84 ? 5.192 9.925 -10.289 1.00 83.00 84 MET A N 1
ATOM 676 C CA . MET A 1 84 ? 3.791 9.490 -10.325 1.00 83.00 84 MET A CA 1
ATOM 677 C C . MET A 1 84 ? 2.925 10.368 -11.240 1.00 83.00 84 MET A C 1
ATOM 679 O O . MET A 1 84 ? 2.078 9.850 -11.963 1.00 83.00 84 MET A O 1
ATOM 683 N N . GLN A 1 85 ? 3.142 11.687 -11.265 1.00 82.06 85 GLN A N 1
ATOM 684 C CA . GLN A 1 85 ? 2.402 12.602 -12.139 1.00 82.06 85 GLN A CA 1
ATOM 685 C C . GLN A 1 85 ? 2.669 12.342 -13.621 1.00 82.06 85 GLN A C 1
ATOM 687 O O . GLN A 1 85 ? 1.733 12.422 -14.412 1.00 82.06 85 GLN A O 1
ATOM 692 N N . GLN A 1 86 ? 3.908 12.027 -14.006 1.00 77.50 86 GLN A N 1
ATOM 693 C CA . GLN A 1 86 ? 4.228 11.665 -15.390 1.00 77.50 86 GLN A CA 1
ATOM 694 C C . GLN A 1 86 ? 3.429 10.438 -15.836 1.00 77.50 86 GLN A C 1
ATOM 696 O O . GLN A 1 86 ? 2.880 10.428 -16.934 1.00 77.50 86 GLN A O 1
ATOM 701 N N . HIS A 1 87 ? 3.297 9.442 -14.961 1.00 73.81 87 HIS A N 1
ATOM 702 C CA . HIS A 1 87 ? 2.536 8.229 -15.249 1.00 73.81 87 HIS A CA 1
ATOM 703 C C . HIS A 1 87 ? 1.025 8.476 -15.295 1.00 73.81 87 HIS A C 1
ATOM 705 O O . HIS A 1 87 ? 0.361 7.995 -16.208 1.00 73.81 87 HIS A O 1
ATOM 711 N N . ILE A 1 88 ? 0.488 9.274 -14.367 1.00 74.00 88 ILE A N 1
ATOM 712 C CA . ILE A 1 88 ? -0.942 9.624 -14.336 1.00 74.00 88 ILE A CA 1
ATOM 713 C C . ILE A 1 88 ? -1.345 10.455 -15.562 1.00 74.00 88 ILE A C 1
ATOM 715 O O . ILE A 1 88 ? -2.453 10.302 -16.063 1.00 74.00 88 ILE A O 1
ATOM 719 N N . ARG A 1 89 ? -0.465 11.343 -16.043 1.00 77.69 89 ARG A N 1
ATOM 720 C CA . ARG A 1 89 ? -0.745 12.246 -17.175 1.00 77.69 89 ARG A CA 1
ATOM 721 C C . ARG A 1 89 ? -0.391 11.652 -18.541 1.00 77.69 89 ARG A C 1
ATOM 723 O O . ARG A 1 89 ? -0.645 12.304 -19.551 1.00 77.69 89 ARG A O 1
ATOM 730 N N . SER A 1 90 ? 0.219 10.469 -18.578 1.00 77.81 90 SER A N 1
ATOM 731 C CA . SER A 1 90 ? 0.540 9.767 -19.822 1.00 77.81 90 SER A CA 1
ATOM 732 C C . SER A 1 90 ? -0.739 9.422 -20.586 1.00 77.81 90 SER A C 1
ATOM 734 O O . SER A 1 90 ? -1.720 8.987 -19.987 1.00 77.81 90 SER A O 1
ATOM 736 N N . THR A 1 91 ? -0.717 9.569 -21.913 1.00 72.06 91 THR A N 1
ATOM 737 C CA . THR A 1 91 ? -1.819 9.138 -22.794 1.00 72.06 91 THR A CA 1
ATOM 738 C C . THR A 1 91 ? -2.062 7.634 -22.700 1.00 72.06 91 THR A C 1
ATOM 740 O O . THR A 1 91 ? -3.201 7.186 -22.753 1.00 72.06 91 THR A O 1
ATOM 743 N N . HIS A 1 92 ? -0.990 6.868 -22.488 1.00 78.50 92 HIS A N 1
ATOM 744 C CA . HIS A 1 92 ? -1.041 5.459 -22.121 1.00 78.50 92 HIS A CA 1
ATOM 745 C C . HIS A 1 92 ? -0.729 5.366 -20.634 1.00 78.50 92 HIS A C 1
ATOM 747 O O . HIS A 1 92 ? 0.438 5.306 -20.226 1.00 78.50 92 HIS A O 1
ATOM 753 N N . ARG A 1 93 ? -1.774 5.458 -19.814 1.00 79.31 93 ARG A N 1
ATOM 754 C CA . ARG A 1 93 ? -1.658 5.309 -18.365 1.00 79.31 93 ARG A CA 1
ATOM 755 C C . ARG A 1 93 ? -1.167 3.885 -18.063 1.00 79.31 93 ARG A C 1
ATOM 757 O O . ARG A 1 93 ? -1.784 2.942 -18.543 1.00 79.31 93 ARG A O 1
ATOM 764 N N . PRO A 1 94 ? -0.063 3.695 -17.327 1.00 83.00 94 PRO A N 1
ATOM 765 C CA . PRO A 1 94 ? 0.418 2.356 -17.012 1.00 83.00 94 PRO A CA 1
ATOM 766 C C . PRO A 1 94 ? -0.448 1.705 -15.927 1.00 83.00 94 PRO A C 1
ATOM 768 O O . PRO A 1 94 ? -1.147 2.396 -15.185 1.00 83.00 94 PRO A O 1
ATOM 771 N N . TYR A 1 95 ? -0.348 0.383 -15.793 1.00 89.94 95 TYR A N 1
ATOM 772 C CA . TYR A 1 95 ? -0.860 -0.321 -14.618 1.00 89.94 95 TYR A CA 1
ATOM 773 C C . TYR A 1 95 ? -0.074 0.117 -13.379 1.00 89.94 95 TYR A C 1
ATOM 775 O O . TYR A 1 95 ? 1.161 0.133 -13.393 1.00 89.94 95 TYR A O 1
ATOM 783 N N . ILE A 1 96 ? -0.776 0.462 -12.303 1.00 91.19 96 ILE A N 1
ATOM 784 C CA . ILE A 1 96 ? -0.165 0.815 -11.022 1.00 91.19 96 ILE A CA 1
ATOM 785 C C . ILE A 1 96 ? -0.691 -0.154 -9.973 1.00 91.19 96 ILE A C 1
ATOM 787 O O . ILE A 1 96 ? -1.890 -0.352 -9.841 1.00 91.19 96 ILE A O 1
ATOM 791 N N . LEU A 1 97 ? 0.214 -0.767 -9.226 1.00 92.38 97 LEU A N 1
ATOM 792 C CA . LEU A 1 97 ? -0.108 -1.749 -8.209 1.00 92.38 97 LEU A CA 1
ATOM 793 C C . LEU A 1 97 ? 0.315 -1.210 -6.851 1.00 92.38 97 LEU A C 1
ATOM 795 O O . LEU A 1 97 ? 1.502 -1.019 -6.604 1.00 92.38 97 LEU A O 1
ATOM 799 N N . TYR A 1 98 ? -0.641 -0.959 -5.966 1.00 92.19 98 TYR A N 1
ATOM 800 C CA . TYR A 1 98 ? -0.367 -0.483 -4.614 1.00 92.19 98 TYR A CA 1
ATOM 801 C C . TYR A 1 98 ? -0.365 -1.660 -3.646 1.00 92.19 98 TYR A C 1
ATOM 803 O O . TYR A 1 98 ? -1.401 -2.289 -3.464 1.00 92.19 98 TYR A O 1
ATOM 811 N N . THR A 1 99 ? 0.773 -1.949 -3.018 1.00 92.69 99 THR A N 1
ATOM 812 C CA . THR A 1 99 ? 0.905 -3.039 -2.039 1.00 92.69 99 THR A CA 1
ATOM 813 C C . THR A 1 99 ? 1.105 -2.480 -0.642 1.00 92.69 99 THR A C 1
ATOM 815 O O . THR A 1 99 ? 1.861 -1.515 -0.482 1.00 92.69 99 THR A O 1
ATOM 818 N N . ASP A 1 100 ? 0.490 -3.103 0.355 1.00 90.62 100 ASP A N 1
ATOM 819 C CA . ASP A 1 100 ? 0.675 -2.725 1.753 1.00 90.62 100 ASP A CA 1
ATOM 820 C C . ASP A 1 100 ? 0.277 -3.857 2.711 1.00 90.62 100 ASP A C 1
ATOM 822 O O . ASP A 1 100 ? -0.460 -4.784 2.351 1.00 90.62 100 ASP A O 1
ATOM 826 N N . GLU A 1 101 ? 0.763 -3.759 3.946 1.00 87.88 101 GLU A N 1
ATOM 827 C CA . GLU A 1 101 ? 0.481 -4.691 5.028 1.00 87.88 101 GLU A CA 1
ATOM 828 C C . GLU A 1 101 ? -0.276 -4.010 6.164 1.00 87.88 101 GLU A C 1
ATOM 830 O O . GLU A 1 101 ? 0.108 -2.964 6.685 1.00 87.88 101 GLU A O 1
ATOM 835 N N . SER A 1 102 ? -1.347 -4.652 6.622 1.00 85.88 102 SER A N 1
ATOM 836 C CA . SER A 1 102 ? -2.221 -4.098 7.648 1.00 85.88 102 SER A CA 1
ATOM 837 C C . SER A 1 102 ? -2.513 -5.092 8.761 1.00 85.88 102 SER A C 1
ATOM 839 O O . SER A 1 102 ? -2.295 -6.294 8.644 1.00 85.88 102 SER A O 1
ATOM 841 N N . TYR A 1 103 ? -3.029 -4.589 9.879 1.00 82.69 103 TYR A N 1
ATOM 842 C CA . TYR A 1 103 ? -3.472 -5.427 10.989 1.00 82.69 103 TYR A CA 1
ATOM 843 C C . TYR A 1 103 ? -4.763 -4.914 11.625 1.00 82.69 103 TYR A C 1
ATOM 845 O O . TYR A 1 103 ? -5.070 -3.715 11.603 1.00 82.69 103 TYR A O 1
ATOM 853 N N . ILE A 1 104 ? -5.504 -5.847 12.218 1.00 76.69 104 ILE A N 1
ATOM 854 C CA . ILE A 1 104 ? -6.708 -5.619 13.014 1.00 76.69 104 ILE A CA 1
ATOM 855 C C . ILE A 1 104 ? -6.496 -6.269 14.379 1.00 76.69 104 ILE A C 1
ATOM 857 O O . ILE A 1 104 ? -6.270 -7.475 14.482 1.00 76.69 104 ILE A O 1
ATOM 861 N N . HIS A 1 105 ? -6.556 -5.462 15.436 1.00 72.88 105 HIS A N 1
ATOM 862 C CA . HIS A 1 105 ? -6.447 -5.951 16.807 1.00 72.88 105 HIS A CA 1
ATOM 863 C C . HIS A 1 105 ? -7.776 -6.513 17.310 1.00 72.88 105 HIS A C 1
ATOM 865 O O . HIS A 1 105 ? -8.821 -5.890 17.126 1.00 72.88 105 HIS A O 1
ATOM 871 N N . GLN A 1 106 ? -7.710 -7.636 18.027 1.00 64.69 106 GLN A N 1
ATOM 872 C CA . GLN A 1 106 ? -8.829 -8.155 18.810 1.00 64.69 106 GLN A CA 1
ATOM 873 C C . GLN A 1 106 ? -8.786 -7.550 20.228 1.00 64.69 106 GLN A C 1
ATOM 875 O O . GLN A 1 106 ? -7.712 -7.290 20.777 1.00 64.69 106 GLN A O 1
ATOM 880 N N . LYS A 1 107 ? -9.941 -7.248 20.833 1.00 58.75 107 LYS A N 1
ATOM 881 C CA . LYS A 1 107 ? -9.992 -6.557 22.138 1.00 58.75 107 LYS A CA 1
ATOM 882 C C . LYS A 1 107 ? -9.403 -7.408 23.289 1.00 58.75 107 LYS A C 1
ATOM 884 O O . LYS A 1 107 ? -9.688 -8.592 23.406 1.00 58.75 107 LYS A O 1
ATOM 889 N N . SER A 1 108 ? -8.686 -6.707 24.180 1.00 46.88 108 SER A N 1
ATOM 890 C CA . SER A 1 108 ? -8.143 -7.053 25.519 1.00 46.88 108 SER A CA 1
ATOM 891 C C . SER A 1 108 ? -6.653 -7.397 25.649 1.00 46.88 108 SER A C 1
ATOM 893 O O . SER A 1 108 ? -6.076 -7.095 26.692 1.00 46.88 108 SER A O 1
ATOM 895 N N . THR A 1 109 ? -5.959 -7.863 24.608 1.00 44.91 109 THR A N 1
ATOM 896 C CA . THR A 1 109 ? -4.490 -7.992 24.659 1.00 44.91 109 THR A CA 1
ATOM 897 C C . THR A 1 109 ? -3.857 -7.613 23.324 1.00 44.91 109 THR A C 1
ATOM 899 O O . THR A 1 109 ? -4.266 -8.083 22.270 1.00 44.91 109 THR A O 1
ATOM 902 N N . ARG A 1 110 ? -2.787 -6.803 23.355 1.00 50.19 110 ARG A N 1
ATOM 903 C CA . ARG A 1 110 ? -1.919 -6.521 22.186 1.00 50.19 110 ARG A CA 1
ATOM 904 C C . ARG A 1 110 ? -1.286 -7.786 21.570 1.00 50.19 110 ARG A C 1
ATOM 906 O O . ARG A 1 110 ? -0.537 -7.676 20.609 1.00 50.19 110 ARG A O 1
ATOM 913 N N . ALA A 1 111 ? -1.546 -8.956 22.148 1.00 50.03 111 ALA A N 1
ATOM 914 C CA . ALA A 1 111 ? -0.937 -10.227 21.803 1.00 50.03 111 ALA A CA 1
ATOM 915 C C . ALA A 1 111 ? -1.627 -10.943 20.632 1.00 50.03 111 ALA A C 1
ATOM 917 O O . ALA A 1 111 ? -1.011 -11.836 20.061 1.00 50.03 111 ALA A O 1
ATOM 918 N N . ALA A 1 112 ? -2.866 -10.583 20.272 1.00 59.81 112 ALA A N 1
ATOM 919 C CA . ALA A 1 112 ? -3.639 -11.299 19.259 1.00 59.81 112 ALA A CA 1
ATOM 920 C C . ALA A 1 112 ? -4.168 -10.336 18.177 1.00 59.81 112 ALA A C 1
ATOM 922 O O . ALA A 1 112 ? -4.939 -9.413 18.462 1.00 59.81 112 ALA A O 1
ATOM 923 N N . ALA A 1 113 ? -3.716 -10.517 16.935 1.00 68.38 113 ALA A N 1
ATOM 924 C CA . ALA A 1 113 ? -4.062 -9.649 15.810 1.00 68.38 113 ALA A CA 1
ATOM 925 C C . ALA A 1 113 ? -4.252 -10.458 14.523 1.00 68.38 113 ALA A C 1
ATOM 927 O O . ALA A 1 113 ? -3.539 -11.430 14.275 1.00 68.38 113 ALA A O 1
ATOM 928 N N . THR A 1 114 ? -5.198 -10.028 13.691 1.00 74.19 114 THR A N 1
ATOM 929 C CA . THR A 1 114 ? -5.306 -10.503 12.307 1.00 74.19 114 THR A CA 1
ATOM 930 C C . THR A 1 114 ? -4.420 -9.619 11.448 1.00 74.19 114 THR A C 1
ATOM 932 O O . THR A 1 114 ? -4.582 -8.400 11.457 1.00 74.19 114 THR A O 1
ATOM 935 N N . ALA A 1 115 ? -3.466 -10.225 10.760 1.00 80.88 115 ALA A N 1
ATOM 936 C CA . ALA A 1 115 ? -2.537 -9.574 9.860 1.00 80.88 115 ALA A CA 1
ATOM 937 C C . ALA A 1 115 ? -2.950 -9.845 8.407 1.00 80.88 115 ALA A C 1
ATOM 939 O O . ALA A 1 115 ? -3.528 -10.885 8.087 1.00 80.88 115 ALA A O 1
ATOM 940 N N . LEU A 1 116 ? -2.725 -8.838 7.571 1.00 83.38 116 LEU A N 1
ATOM 941 C CA . LEU A 1 116 ? -3.273 -8.698 6.232 1.00 83.38 116 LEU A CA 1
ATOM 942 C C . LEU A 1 116 ? -2.161 -8.246 5.294 1.00 83.38 116 LEU A C 1
ATOM 944 O O . LEU A 1 116 ? -1.420 -7.319 5.630 1.00 83.38 116 LEU A O 1
ATOM 948 N N . THR A 1 117 ? -2.094 -8.835 4.110 1.00 84.38 117 THR A N 1
ATOM 949 C CA . THR A 1 117 ? -1.331 -8.287 2.986 1.00 84.38 117 THR A CA 1
ATOM 950 C C . THR A 1 117 ? -2.221 -8.293 1.762 1.00 84.38 117 THR A C 1
ATOM 952 O O . THR A 1 117 ? -2.918 -9.274 1.523 1.00 84.38 117 THR A O 1
ATOM 955 N N . ALA A 1 118 ? -2.213 -7.204 1.002 1.00 89.44 118 ALA A N 1
ATOM 956 C CA . ALA A 1 118 ? -2.927 -7.141 -0.263 1.00 89.44 118 ALA A CA 1
ATOM 957 C C . ALA A 1 118 ? -2.206 -6.234 -1.256 1.00 89.44 118 ALA A C 1
ATOM 959 O O . ALA A 1 118 ? -1.396 -5.376 -0.886 1.00 89.44 118 ALA A O 1
ATOM 960 N N . ALA A 1 119 ? -2.558 -6.414 -2.522 1.00 89.94 119 ALA A N 1
ATOM 961 C CA . ALA A 1 119 ? -2.249 -5.490 -3.590 1.00 89.94 119 ALA A CA 1
ATOM 962 C C . ALA A 1 119 ? -3.546 -4.951 -4.199 1.00 89.94 119 ALA A C 1
ATOM 964 O O . ALA A 1 119 ? -4.543 -5.658 -4.277 1.00 89.94 119 ALA A O 1
ATOM 965 N N . ILE A 1 120 ? -3.538 -3.701 -4.647 1.00 89.25 120 ILE A N 1
ATOM 966 C CA . ILE A 1 120 ? -4.647 -3.108 -5.395 1.00 89.25 120 ILE A CA 1
ATOM 967 C C . ILE A 1 120 ? -4.130 -2.718 -6.762 1.00 89.25 120 ILE A C 1
ATOM 969 O O . ILE A 1 120 ? -3.232 -1.877 -6.866 1.00 89.25 120 ILE A O 1
ATOM 973 N N . LEU A 1 121 ? -4.696 -3.343 -7.789 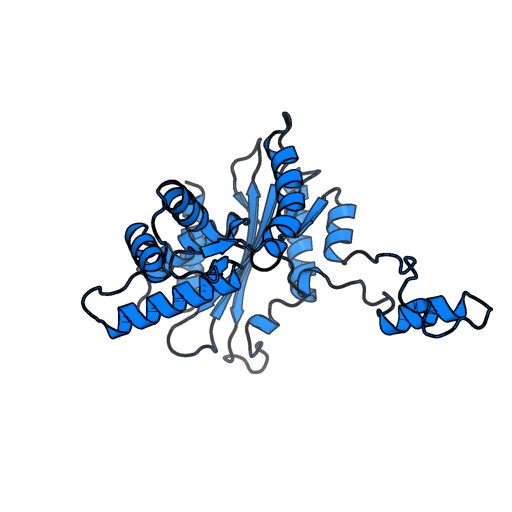1.00 88.94 121 LEU A N 1
ATOM 974 C CA . LEU A 1 121 ? -4.426 -3.007 -9.171 1.00 88.94 121 LEU A CA 1
ATOM 975 C C . LEU A 1 121 ? -5.296 -1.823 -9.568 1.00 88.94 121 LEU A C 1
ATOM 977 O O . LEU A 1 121 ? -6.520 -1.892 -9.535 1.00 88.94 121 LEU A O 1
ATOM 981 N N . ASP A 1 122 ? -4.635 -0.752 -9.964 1.00 86.69 122 ASP A N 1
ATOM 982 C CA . ASP A 1 122 ? -5.213 0.410 -10.606 1.00 86.69 122 ASP A CA 1
ATOM 983 C C . ASP A 1 122 ? -4.852 0.344 -12.092 1.00 86.69 122 ASP A C 1
ATOM 985 O O . ASP A 1 122 ? -3.695 0.517 -12.495 1.00 86.69 122 ASP A O 1
ATOM 989 N N . SER A 1 123 ? -5.850 0.004 -12.902 1.00 81.50 123 SER A N 1
ATOM 990 C CA . SER A 1 123 ? -5.695 -0.248 -14.328 1.00 81.50 123 SER A CA 1
ATOM 991 C C . SER A 1 123 ? -6.452 0.795 -15.154 1.00 81.50 123 SER A C 1
ATOM 993 O O . SER A 1 123 ? -7.516 1.259 -14.748 1.00 81.50 123 SER A O 1
ATOM 995 N N . PRO A 1 124 ? -5.930 1.195 -16.326 1.00 73.25 124 PRO A N 1
ATOM 996 C CA . PRO A 1 124 ? -6.705 1.963 -17.302 1.00 73.25 124 PRO A CA 1
ATOM 997 C C . PRO A 1 124 ? -7.762 1.136 -18.052 1.00 73.25 124 PRO A C 1
ATOM 999 O O . PRO A 1 124 ? -8.701 1.710 -18.593 1.00 73.25 124 PRO A O 1
ATOM 1002 N N . THR A 1 125 ? -7.568 -0.177 -18.161 1.00 75.31 125 THR A N 1
ATOM 1003 C CA . THR A 1 125 ? -8.302 -1.075 -19.071 1.00 75.31 125 THR A CA 1
ATOM 1004 C C . THR A 1 125 ? -9.128 -2.117 -18.330 1.00 75.31 125 THR A C 1
ATOM 1006 O O . THR A 1 125 ? -10.100 -2.626 -18.880 1.00 75.31 125 THR A O 1
ATOM 1009 N N . LEU A 1 126 ? -8.750 -2.428 -17.093 1.00 74.12 126 LEU A N 1
ATOM 1010 C CA . LEU A 1 126 ? -9.439 -3.350 -16.201 1.00 74.12 126 LEU A CA 1
ATOM 1011 C C . LEU A 1 126 ? -10.116 -2.560 -15.080 1.00 74.12 126 LEU A C 1
ATOM 1013 O O . LEU A 1 126 ? -9.675 -1.466 -14.722 1.00 74.12 126 LEU A O 1
ATOM 1017 N N . GLN A 1 127 ? -11.168 -3.127 -14.493 1.00 78.00 127 GLN A N 1
ATOM 1018 C CA . GLN A 1 127 ? -11.685 -2.593 -13.237 1.00 78.00 127 GLN A CA 1
ATOM 1019 C C . GLN A 1 127 ? -10.628 -2.736 -12.141 1.00 78.00 127 GLN A C 1
ATOM 1021 O O . GLN A 1 127 ? -9.900 -3.731 -12.090 1.00 78.00 127 GLN A O 1
ATOM 1026 N N . SER A 1 128 ? -10.550 -1.738 -11.259 1.00 79.88 128 SER A N 1
ATOM 1027 C CA . SER A 1 128 ? -9.661 -1.807 -10.105 1.00 79.88 128 SER A CA 1
ATOM 1028 C C . SER A 1 128 ? -10.029 -3.009 -9.241 1.00 79.88 128 SER A C 1
ATOM 1030 O O . SER A 1 128 ? -11.190 -3.184 -8.874 1.00 79.88 128 SER A O 1
ATOM 1032 N N . LYS A 1 129 ? -9.038 -3.836 -8.913 1.00 82.56 129 LYS A N 1
ATOM 1033 C CA . LYS A 1 129 ? -9.244 -5.123 -8.239 1.00 82.56 129 LYS A CA 1
ATOM 1034 C C . LYS A 1 129 ? -8.216 -5.314 -7.133 1.00 82.56 129 LYS A C 1
ATOM 1036 O O . LYS A 1 129 ? -7.071 -4.871 -7.245 1.00 82.56 129 LYS A O 1
ATOM 1041 N N . VAL A 1 130 ? -8.631 -5.984 -6.063 1.00 83.69 130 VAL A N 1
ATOM 1042 C CA . VAL A 1 130 ? -7.729 -6.456 -5.010 1.00 83.69 130 VAL A CA 1
ATOM 1043 C C . VAL A 1 130 ? -7.115 -7.785 -5.447 1.00 83.69 130 VAL A C 1
ATOM 1045 O O . VAL A 1 130 ? -7.841 -8.711 -5.794 1.00 83.69 130 VAL A O 1
ATOM 1048 N N . LEU A 1 131 ? -5.787 -7.863 -5.439 1.00 82.69 131 LEU A N 1
ATOM 1049 C CA . LEU A 1 131 ? -4.996 -9.036 -5.810 1.00 82.69 131 LEU A CA 1
ATOM 1050 C C . LEU A 1 131 ? -4.249 -9.583 -4.589 1.00 82.69 131 LEU A C 1
ATOM 1052 O O . LEU A 1 131 ? -3.862 -8.821 -3.694 1.00 82.69 131 LEU A O 1
ATOM 1056 N N . VAL A 1 132 ? -4.044 -10.903 -4.575 1.00 81.75 132 VAL A N 1
ATOM 1057 C CA . VAL A 1 132 ? -3.335 -11.673 -3.534 1.00 81.75 132 VAL A CA 1
ATOM 1058 C C . VAL A 1 132 ? -3.619 -11.191 -2.104 1.00 81.75 132 VAL A C 1
ATOM 1060 O O . VAL A 1 132 ? -2.712 -10.822 -1.351 1.00 81.75 132 VAL A O 1
ATOM 1063 N N . LEU A 1 133 ? -4.895 -11.189 -1.709 1.00 83.94 133 LEU A N 1
ATOM 1064 C CA . LEU A 1 133 ? -5.277 -10.960 -0.317 1.00 83.94 133 LEU A CA 1
ATOM 1065 C C . LEU A 1 133 ? -4.863 -12.169 0.534 1.00 83.94 133 LEU A C 1
ATOM 1067 O O . LEU A 1 133 ? -5.474 -13.234 0.449 1.00 83.94 133 LEU A O 1
ATOM 1071 N N . ASP A 1 134 ? -3.858 -11.991 1.388 1.00 83.62 134 ASP A N 1
ATOM 1072 C CA . ASP A 1 134 ? -3.484 -12.978 2.400 1.00 83.62 134 ASP A CA 1
ATOM 1073 C C . ASP A 1 134 ? -3.948 -12.517 3.787 1.00 83.62 134 ASP A C 1
ATOM 1075 O O . ASP A 1 134 ? -3.754 -11.364 4.188 1.00 83.62 134 ASP A O 1
ATOM 1079 N N . ILE A 1 135 ? -4.587 -13.431 4.519 1.00 81.06 135 ILE A N 1
ATOM 1080 C CA . ILE A 1 135 ? -5.159 -13.191 5.845 1.00 81.06 135 ILE A CA 1
ATOM 1081 C C . ILE A 1 135 ? -4.665 -14.278 6.787 1.00 81.06 135 ILE A C 1
ATOM 1083 O O . ILE A 1 135 ? -5.069 -15.444 6.693 1.00 81.06 135 ILE A O 1
ATOM 1087 N N . PHE A 1 136 ? -3.875 -13.872 7.774 1.00 76.50 136 PHE A N 1
ATOM 1088 C CA . PHE A 1 136 ? -3.320 -14.779 8.766 1.00 76.50 136 PHE A CA 1
ATOM 1089 C C . PHE A 1 136 ? -3.433 -14.218 10.183 1.00 76.50 136 PHE A C 1
ATOM 1091 O O . PHE A 1 136 ? -3.553 -13.017 10.421 1.00 76.50 136 PHE A O 1
ATOM 1098 N N . THR A 1 137 ? -3.420 -15.113 11.164 1.00 67.56 137 THR A N 1
ATOM 1099 C CA . THR A 1 137 ? -3.616 -14.770 12.576 1.00 67.56 137 THR A CA 1
ATOM 1100 C C . THR A 1 137 ? -2.299 -14.855 13.336 1.00 67.56 137 THR A C 1
ATOM 1102 O O . THR A 1 137 ? -1.658 -15.906 13.343 1.00 67.56 137 THR A O 1
ATOM 1105 N N . GLY A 1 138 ? -1.918 -13.770 14.009 1.00 59.41 138 GLY A N 1
ATOM 1106 C CA . GLY A 1 138 ? -0.814 -13.738 14.967 1.00 59.41 138 GLY A CA 1
ATOM 1107 C C . GLY A 1 138 ? -1.316 -13.850 16.404 1.00 59.41 138 GLY A C 1
ATOM 1108 O O . GLY A 1 138 ? -2.317 -13.226 16.762 1.00 59.41 138 GLY A O 1
ATOM 1109 N N . GLY A 1 139 ? -0.621 -14.633 17.232 1.00 54.72 139 GLY A N 1
ATOM 1110 C CA . GLY A 1 139 ? -0.928 -14.775 18.655 1.00 54.72 139 GLY A CA 1
ATOM 1111 C C . GLY A 1 139 ? -0.454 -16.090 19.269 1.00 54.72 139 GLY A C 1
ATOM 1112 O O . GLY A 1 139 ? -0.242 -17.086 18.589 1.00 54.72 139 GLY A O 1
ATOM 1113 N N . THR A 1 140 ? -0.281 -16.089 20.589 1.00 45.72 140 THR A N 1
ATOM 1114 C CA . THR A 1 140 ? 0.381 -17.129 21.402 1.00 45.72 140 THR A CA 1
ATOM 1115 C C . THR A 1 140 ? -0.396 -18.437 21.611 1.00 45.72 140 THR A C 1
ATOM 1117 O O . THR A 1 140 ? -0.030 -19.217 22.485 1.00 45.72 140 THR A O 1
ATOM 1120 N N . THR A 1 141 ? -1.466 -18.719 20.863 1.00 45.69 141 THR A N 1
ATOM 1121 C CA . THR A 1 141 ? -2.304 -19.910 21.118 1.00 45.69 141 THR A CA 1
ATOM 1122 C C . THR A 1 141 ? -1.655 -21.235 20.708 1.00 45.69 141 THR A C 1
ATOM 1124 O O . THR A 1 141 ? -2.090 -22.282 21.177 1.00 45.69 141 THR A O 1
ATOM 1127 N N . ALA A 1 142 ? -0.580 -21.217 19.915 1.00 48.94 142 ALA A N 1
ATOM 1128 C CA . ALA A 1 142 ? 0.239 -22.398 19.649 1.00 48.94 142 ALA A CA 1
ATOM 1129 C C . ALA A 1 142 ? 1.675 -22.184 20.144 1.00 48.94 142 ALA A C 1
ATOM 1131 O O . ALA A 1 142 ? 2.256 -21.122 19.931 1.00 48.94 142 ALA A O 1
ATOM 1132 N N . ALA A 1 143 ? 2.292 -23.218 20.725 1.00 48.22 143 ALA A N 1
ATOM 1133 C CA . ALA A 1 143 ? 3.665 -23.178 21.251 1.00 48.22 143 ALA A CA 1
ATOM 1134 C C . ALA A 1 143 ? 4.744 -22.801 20.205 1.00 48.22 143 ALA A C 1
ATOM 1136 O O . ALA A 1 143 ? 5.880 -22.505 20.567 1.00 48.22 143 ALA A O 1
ATOM 1137 N N . LYS A 1 144 ? 4.391 -22.801 18.910 1.00 47.28 144 LYS A N 1
ATOM 1138 C CA . LYS A 1 144 ? 5.239 -22.398 17.774 1.00 47.28 144 LYS A CA 1
ATOM 1139 C C . LYS A 1 144 ? 4.736 -21.147 17.034 1.00 47.28 144 LYS A C 1
ATOM 1141 O O . LYS A 1 144 ? 5.321 -20.781 16.017 1.00 47.28 144 LYS A O 1
ATOM 1146 N N . ALA A 1 145 ? 3.656 -20.511 17.491 1.00 49.88 145 ALA A N 1
ATOM 1147 C CA . ALA A 1 145 ? 3.124 -19.329 16.827 1.00 49.88 145 ALA A CA 1
ATOM 1148 C C . ALA A 1 145 ? 4.025 -18.104 17.080 1.00 49.88 145 ALA A C 1
ATOM 1150 O O . ALA A 1 145 ? 4.542 -17.936 18.191 1.00 49.88 145 ALA A O 1
ATOM 1151 N N . PRO A 1 146 ? 4.217 -17.231 16.076 1.00 49.12 146 PRO A N 1
ATOM 1152 C CA . PRO A 1 146 ? 4.959 -15.990 16.237 1.00 49.12 146 PRO A CA 1
ATOM 1153 C C . PRO A 1 146 ? 4.363 -15.157 17.379 1.00 49.12 146 PRO A C 1
ATOM 1155 O O . PRO A 1 146 ? 3.180 -14.823 17.373 1.00 49.12 146 PRO A O 1
ATOM 1158 N N . LYS A 1 147 ? 5.196 -14.838 18.378 1.00 51.97 147 LYS A N 1
ATOM 1159 C CA . LYS A 1 147 ? 4.797 -14.121 19.605 1.00 51.97 147 LYS A CA 1
ATOM 1160 C C . LYS A 1 147 ? 4.339 -12.679 19.335 1.00 51.97 147 LYS A C 1
ATOM 1162 O O . LYS A 1 147 ? 3.685 -12.074 20.176 1.00 51.97 147 LYS A O 1
ATOM 1167 N N . ASP A 1 148 ? 4.711 -12.145 18.175 1.00 59.12 148 ASP A N 1
ATOM 1168 C CA . ASP A 1 148 ? 4.445 -10.784 17.721 1.00 59.12 148 ASP A CA 1
ATOM 1169 C C . ASP A 1 148 ? 4.095 -10.816 16.226 1.00 59.12 148 ASP A C 1
ATOM 1171 O O . ASP A 1 148 ? 4.827 -11.412 15.431 1.00 59.12 148 ASP A O 1
ATOM 1175 N N . TYR A 1 149 ? 3.008 -10.162 15.816 1.00 61.53 149 TYR A N 1
ATOM 1176 C CA . TYR A 1 149 ? 2.627 -10.072 14.404 1.00 61.53 149 TYR A CA 1
ATOM 1177 C C . TYR A 1 149 ? 3.698 -9.351 13.566 1.00 61.53 149 TYR A C 1
ATOM 1179 O O . TYR A 1 149 ? 3.872 -9.670 12.391 1.00 61.53 149 TYR A O 1
ATOM 1187 N N . HIS A 1 150 ? 4.508 -8.465 14.164 1.00 66.06 150 HIS A N 1
ATOM 1188 C CA . HIS A 1 150 ? 5.652 -7.856 13.477 1.00 66.06 150 HIS A CA 1
ATOM 1189 C C . HIS A 1 150 ? 6.702 -8.883 13.031 1.00 66.06 150 HIS A C 1
ATOM 1191 O O . HIS A 1 150 ? 7.439 -8.636 12.080 1.00 66.06 150 HIS A O 1
ATOM 1197 N N . SER A 1 151 ? 6.778 -10.043 13.690 1.00 67.31 151 SER A N 1
ATOM 1198 C CA . SER A 1 151 ? 7.673 -11.129 13.273 1.00 67.31 151 SER A CA 1
ATOM 1199 C C . SER A 1 151 ? 7.116 -11.965 12.111 1.00 67.31 151 SER A C 1
ATOM 1201 O O . SER A 1 151 ? 7.879 -12.663 11.436 1.00 67.31 151 SER A O 1
ATOM 1203 N N . MET A 1 152 ? 5.811 -11.853 11.834 1.00 69.44 152 MET A N 1
ATOM 1204 C CA . MET A 1 152 ? 5.145 -12.530 10.718 1.00 69.44 152 MET A CA 1
ATOM 1205 C C . MET A 1 152 ? 5.439 -11.838 9.384 1.00 69.44 152 MET A C 1
ATOM 1207 O O . MET A 1 152 ? 5.774 -12.515 8.416 1.00 69.44 152 MET A O 1
ATOM 1211 N N . PHE A 1 153 ? 5.440 -10.500 9.363 1.00 75.56 153 PHE A N 1
ATOM 1212 C CA . PHE A 1 153 ? 5.850 -9.686 8.211 1.00 75.56 153 PHE A CA 1
ATOM 1213 C C . PHE A 1 153 ? 7.376 -9.631 8.068 1.00 75.56 153 PHE A C 1
ATOM 1215 O O . PHE A 1 153 ? 8.030 -8.595 8.210 1.00 75.56 153 PHE A O 1
ATOM 1222 N N . ASN A 1 154 ? 7.982 -10.790 7.832 1.00 84.12 154 ASN A N 1
ATOM 1223 C CA . ASN A 1 154 ? 9.410 -10.892 7.582 1.00 84.12 154 ASN A CA 1
ATOM 1224 C C . ASN A 1 154 ? 9.715 -10.925 6.078 1.00 84.12 154 ASN A C 1
ATOM 1226 O O . ASN A 1 154 ? 8.844 -11.082 5.227 1.00 84.12 154 ASN A O 1
ATOM 1230 N N . HIS A 1 155 ? 10.997 -10.774 5.747 1.00 87.75 155 HIS A N 1
ATOM 1231 C CA . HIS A 1 155 ? 11.440 -10.742 4.355 1.00 87.75 155 HIS A CA 1
ATOM 1232 C C . HIS A 1 155 ? 11.143 -12.040 3.588 1.00 87.75 155 HIS A C 1
ATOM 1234 O O . HIS A 1 155 ? 10.876 -11.979 2.396 1.00 87.75 155 HIS A O 1
ATOM 1240 N N . VAL A 1 156 ? 11.191 -13.198 4.256 1.00 88.44 156 VAL A N 1
ATOM 1241 C CA . VAL A 1 156 ? 10.938 -14.496 3.611 1.00 88.44 156 VAL A CA 1
ATOM 1242 C C . VAL A 1 156 ? 9.469 -14.607 3.217 1.00 88.44 156 VAL A C 1
ATOM 1244 O O . VAL A 1 156 ? 9.171 -14.970 2.084 1.00 88.44 156 VAL A O 1
ATOM 1247 N N . TYR A 1 157 ? 8.568 -14.232 4.130 1.00 89.06 157 TYR A N 1
ATOM 1248 C CA . TYR A 1 157 ? 7.139 -14.133 3.850 1.00 89.06 157 TYR A CA 1
ATOM 1249 C C . TYR A 1 157 ? 6.875 -13.187 2.674 1.00 89.06 157 TYR A C 1
ATOM 1251 O O . TYR A 1 157 ? 6.262 -13.596 1.694 1.00 89.06 157 TYR A O 1
ATOM 1259 N N . TYR A 1 158 ? 7.408 -11.961 2.732 1.00 90.06 158 TYR A N 1
ATOM 1260 C CA . TYR A 1 158 ? 7.129 -10.952 1.711 1.00 90.06 158 TYR A CA 1
ATOM 1261 C C . TYR A 1 158 ? 7.610 -11.367 0.315 1.00 90.06 158 TYR A C 1
ATOM 1263 O O . TYR A 1 158 ? 6.916 -11.138 -0.666 1.00 90.06 158 TYR A O 1
ATOM 1271 N N . VAL A 1 159 ? 8.780 -12.009 0.210 1.00 92.25 159 VAL A N 1
ATOM 1272 C CA . VAL A 1 159 ? 9.287 -12.529 -1.072 1.00 92.25 159 VAL A CA 1
ATOM 1273 C C . VAL A 1 159 ? 8.340 -13.572 -1.663 1.00 92.25 159 VAL A C 1
ATOM 1275 O O . VAL A 1 159 ? 8.034 -13.493 -2.848 1.00 92.25 159 VAL A O 1
ATOM 1278 N N . LYS A 1 160 ? 7.847 -14.508 -0.843 1.00 93.00 160 LYS A N 1
ATOM 1279 C CA . LYS A 1 160 ? 6.899 -15.536 -1.290 1.00 93.00 160 LYS A CA 1
ATOM 1280 C C . LYS A 1 160 ? 5.549 -14.934 -1.686 1.00 93.00 160 LYS A C 1
ATOM 1282 O O . LYS A 1 160 ? 4.973 -15.328 -2.692 1.00 93.00 160 LYS A O 1
ATOM 1287 N N . TRP A 1 161 ? 5.049 -13.984 -0.900 1.00 93.69 161 TRP A N 1
ATOM 1288 C CA . TRP A 1 161 ? 3.804 -13.285 -1.211 1.00 93.69 161 TRP A CA 1
ATOM 1289 C C . TRP A 1 161 ? 3.921 -12.492 -2.523 1.00 93.69 161 TRP A C 1
ATOM 1291 O O . TRP A 1 161 ? 3.052 -12.594 -3.383 1.00 93.69 161 TRP A O 1
ATOM 1301 N N . LEU A 1 162 ? 5.036 -11.777 -2.725 1.00 94.62 162 LEU A N 1
ATOM 1302 C CA . LEU A 1 162 ? 5.298 -11.038 -3.960 1.00 94.62 162 LEU A CA 1
ATOM 1303 C C . LEU A 1 162 ? 5.439 -11.964 -5.174 1.00 94.62 162 LEU A C 1
ATOM 1305 O O . LEU A 1 162 ? 5.024 -11.589 -6.261 1.00 94.62 162 LEU A O 1
ATOM 1309 N N . GLU A 1 163 ? 6.018 -13.154 -5.017 1.00 94.88 163 GLU A N 1
ATOM 1310 C CA . GLU A 1 163 ? 6.074 -14.148 -6.094 1.00 94.88 163 GLU A CA 1
ATOM 1311 C C . GLU A 1 163 ? 4.669 -14.538 -6.567 1.00 94.88 163 GLU A C 1
ATOM 1313 O O . GLU A 1 163 ? 4.390 -14.423 -7.757 1.00 94.88 163 GLU A O 1
ATOM 1318 N N . GLY A 1 164 ? 3.760 -14.859 -5.638 1.00 95.00 164 GLY A N 1
ATOM 1319 C CA . GLY A 1 164 ? 2.359 -15.136 -5.972 1.00 95.00 164 GLY A CA 1
ATOM 1320 C C . GLY A 1 164 ? 1.645 -13.944 -6.618 1.00 95.00 164 GLY A C 1
ATOM 1321 O O . GLY A 1 164 ? 0.845 -14.129 -7.529 1.00 95.00 164 GLY A O 1
ATOM 1322 N N . LEU A 1 165 ? 1.978 -12.716 -6.206 1.00 94.56 165 LEU A N 1
ATOM 1323 C CA . LEU A 1 165 ? 1.469 -11.500 -6.847 1.00 94.56 165 LEU A CA 1
ATOM 1324 C C . LEU A 1 165 ? 1.936 -11.365 -8.290 1.00 94.56 165 LEU A C 1
ATOM 1326 O O . LEU A 1 165 ? 1.139 -11.019 -9.153 1.00 94.56 165 LEU A O 1
ATOM 1330 N N . LEU A 1 166 ? 3.210 -11.640 -8.560 1.00 95.62 166 LEU A N 1
ATOM 1331 C CA . LEU A 1 166 ? 3.749 -11.604 -9.917 1.00 95.62 166 LEU A CA 1
ATOM 1332 C C . LEU A 1 166 ? 3.113 -12.690 -10.798 1.00 95.62 166 LEU A C 1
ATOM 1334 O O . LEU A 1 166 ? 2.802 -12.413 -11.950 1.00 95.62 166 LEU A O 1
ATOM 1338 N N . ASP A 1 167 ? 2.862 -13.880 -10.251 1.00 95.38 167 ASP A N 1
ATOM 1339 C CA . ASP A 1 167 ? 2.169 -14.951 -10.974 1.00 95.38 167 ASP A CA 1
ATOM 1340 C C . ASP A 1 167 ? 0.699 -14.584 -11.287 1.00 95.38 167 ASP A C 1
ATOM 1342 O O . ASP A 1 167 ? 0.221 -14.870 -12.385 1.00 95.38 167 ASP A O 1
ATOM 1346 N N . GLU A 1 168 ? -0.014 -13.907 -10.373 1.00 93.88 168 GLU A N 1
ATOM 1347 C CA . GLU A 1 168 ? -1.373 -13.398 -10.639 1.00 93.88 168 GLU A CA 1
ATOM 1348 C C . GLU A 1 168 ? -1.367 -12.294 -11.714 1.00 93.88 168 GLU A C 1
ATOM 1350 O O . GLU A 1 168 ? -2.223 -12.300 -12.597 1.00 93.88 168 GLU A O 1
ATOM 1355 N N . LEU A 1 169 ? -0.376 -11.389 -11.711 1.00 93.44 169 LEU A N 1
ATOM 1356 C CA . LEU A 1 169 ? -0.226 -10.377 -12.769 1.00 93.44 169 LEU A CA 1
ATOM 1357 C C . LEU A 1 169 ? 0.017 -11.004 -14.145 1.00 93.44 169 LEU A C 1
ATOM 1359 O O . LEU A 1 169 ? -0.578 -10.556 -15.126 1.00 93.44 169 LEU A O 1
ATOM 1363 N N . ASP A 1 170 ? 0.856 -12.039 -14.215 1.00 93.38 170 ASP A N 1
ATOM 1364 C CA . ASP A 1 170 ? 1.112 -12.766 -15.459 1.00 93.38 170 ASP A CA 1
ATOM 1365 C C . ASP A 1 170 ? -0.159 -13.468 -15.962 1.00 93.38 170 ASP A C 1
ATOM 1367 O O . ASP A 1 170 ? -0.452 -13.427 -17.159 1.00 93.38 170 ASP A O 1
ATOM 1371 N N . GLY A 1 171 ? -0.950 -14.056 -15.056 1.00 92.06 171 GLY A N 1
ATOM 1372 C CA . GLY A 1 171 ? -2.245 -14.664 -15.379 1.00 92.06 171 GLY A CA 1
ATOM 1373 C C . GLY A 1 171 ? -3.282 -13.667 -15.911 1.00 92.06 171 GLY A C 1
ATOM 1374 O O . GLY A 1 171 ? -4.056 -14.007 -16.803 1.00 92.06 171 GLY A O 1
ATOM 1375 N N . GLU A 1 172 ? -3.261 -12.428 -15.417 1.00 89.12 172 GLU A N 1
ATOM 1376 C CA . GLU A 1 172 ? -4.122 -11.323 -15.870 1.00 89.12 172 GLU A CA 1
ATOM 1377 C C . GLU A 1 172 ? -3.548 -10.586 -17.105 1.00 89.12 172 GLU A C 1
ATOM 1379 O O . GLU A 1 172 ? -4.134 -9.618 -17.595 1.00 89.12 172 GLU A O 1
ATOM 1384 N N . GLY A 1 173 ? -2.386 -11.006 -17.626 1.00 90.50 173 GLY A N 1
ATOM 1385 C CA . GLY A 1 173 ? -1.732 -10.379 -18.781 1.00 90.50 173 GLY A CA 1
ATOM 1386 C C . GLY A 1 173 ? -1.201 -8.964 -18.510 1.00 90.50 173 GLY A C 1
ATOM 1387 O O . GLY A 1 173 ? -0.989 -8.176 -19.438 1.00 90.50 173 GLY A O 1
ATOM 1388 N N . VAL A 1 174 ? -0.988 -8.614 -17.241 1.00 90.50 174 VAL A N 1
ATOM 1389 C CA . VAL A 1 174 ? -0.495 -7.301 -16.828 1.00 90.50 174 VAL A CA 1
ATOM 1390 C C . VAL A 1 174 ? 1.024 -7.271 -16.950 1.00 90.50 174 VAL A C 1
ATOM 1392 O O . VAL A 1 174 ? 1.737 -7.948 -16.224 1.00 90.50 174 VAL A O 1
ATOM 1395 N N . SER A 1 175 ? 1.542 -6.409 -17.824 1.00 90.06 175 SER A N 1
ATOM 1396 C CA . SER A 1 175 ? 2.981 -6.177 -18.008 1.00 90.06 175 SER A CA 1
ATOM 1397 C C . SER A 1 175 ? 3.328 -4.701 -17.816 1.00 90.06 175 SER A C 1
ATOM 1399 O O . SER A 1 175 ? 2.452 -3.833 -17.835 1.00 90.06 175 SER A O 1
ATOM 1401 N N . ASN A 1 176 ? 4.610 -4.396 -17.581 1.00 90.31 176 ASN A N 1
ATOM 1402 C CA . ASN A 1 176 ? 5.099 -3.022 -17.388 1.00 90.31 176 ASN A CA 1
ATOM 1403 C C . ASN A 1 176 ? 4.381 -2.242 -16.262 1.00 90.31 176 ASN A C 1
ATOM 1405 O O . ASN A 1 176 ? 4.273 -1.016 -16.288 1.00 90.31 176 ASN A O 1
ATOM 1409 N N . ALA A 1 177 ? 3.865 -2.964 -15.264 1.00 91.81 177 ALA A N 1
ATOM 1410 C CA . ALA A 1 177 ? 3.251 -2.359 -14.091 1.00 91.81 177 ALA A CA 1
ATOM 1411 C C . ALA A 1 177 ? 4.268 -1.649 -13.182 1.00 91.81 177 ALA A C 1
ATOM 1413 O O . ALA A 1 177 ? 5.417 -2.080 -13.026 1.00 91.81 177 ALA A O 1
ATOM 1414 N N . PHE A 1 178 ? 3.802 -0.589 -12.523 1.00 91.69 178 PHE A N 1
ATOM 1415 C CA . PHE A 1 178 ? 4.505 0.077 -11.433 1.00 91.69 178 PHE A CA 1
ATOM 1416 C C . PHE A 1 178 ? 4.043 -0.492 -10.097 1.00 91.69 178 PHE A C 1
ATOM 1418 O O . PHE A 1 178 ? 2.917 -0.245 -9.678 1.00 91.69 178 PHE A O 1
ATOM 1425 N N . ILE A 1 179 ? 4.916 -1.220 -9.408 1.00 93.44 179 ILE A N 1
ATOM 1426 C CA . ILE A 1 179 ? 4.634 -1.794 -8.092 1.00 93.44 179 ILE A CA 1
ATOM 1427 C C . ILE A 1 179 ? 5.077 -0.798 -7.023 1.00 93.44 179 ILE A C 1
ATOM 1429 O O . ILE A 1 179 ? 6.270 -0.586 -6.792 1.00 93.44 179 ILE A O 1
ATOM 1433 N N . VAL A 1 180 ? 4.099 -0.161 -6.393 1.00 91.19 180 VAL A N 1
ATOM 1434 C CA . VAL A 1 180 ? 4.262 0.859 -5.363 1.00 91.19 180 VAL A CA 1
ATOM 1435 C C . VAL A 1 180 ? 4.198 0.202 -3.987 1.00 91.19 180 VAL A C 1
ATOM 1437 O O . VAL A 1 180 ? 3.162 -0.330 -3.593 1.00 91.19 180 VAL A O 1
ATOM 1440 N N . MET A 1 181 ? 5.296 0.285 -3.237 1.00 90.06 181 MET A N 1
ATOM 1441 C CA . MET A 1 181 ? 5.420 -0.293 -1.893 1.00 90.06 181 MET A CA 1
ATOM 1442 C C . MET A 1 181 ? 6.114 0.671 -0.931 1.00 90.06 181 MET A C 1
ATOM 1444 O O . MET A 1 181 ? 6.831 1.585 -1.350 1.00 90.06 181 MET A O 1
ATOM 1448 N N . ASP A 1 182 ? 5.920 0.471 0.369 1.00 86.12 182 ASP A N 1
ATOM 1449 C CA . ASP A 1 182 ? 6.506 1.340 1.383 1.00 86.12 182 ASP A CA 1
ATOM 1450 C C . ASP A 1 182 ? 8.029 1.136 1.552 1.00 86.12 182 ASP A C 1
ATOM 1452 O O . ASP A 1 182 ? 8.658 0.220 1.011 1.00 86.12 182 ASP A O 1
ATOM 1456 N N . ASN A 1 183 ? 8.663 2.012 2.332 1.00 84.25 183 ASN A N 1
ATOM 1457 C CA . ASN A 1 183 ? 10.101 1.967 2.603 1.00 84.25 183 ASN A CA 1
ATOM 1458 C C . ASN A 1 183 ? 10.464 1.071 3.809 1.00 84.25 183 ASN A C 1
ATOM 1460 O O . ASN A 1 183 ? 11.417 1.370 4.541 1.00 84.25 183 ASN A O 1
ATOM 1464 N N . ALA A 1 184 ? 9.718 -0.006 4.058 1.00 82.56 184 ALA A N 1
ATOM 1465 C CA . ALA A 1 184 ? 9.999 -0.905 5.165 1.00 82.56 184 ALA A CA 1
ATOM 1466 C C . ALA A 1 184 ? 11.264 -1.758 4.944 1.00 82.56 184 ALA A C 1
ATOM 1468 O O . ALA A 1 184 ? 11.758 -2.000 3.836 1.00 82.56 184 ALA A O 1
ATOM 1469 N N . LYS A 1 185 ? 11.860 -2.207 6.057 1.00 82.00 185 LYS A N 1
ATOM 1470 C CA . LYS A 1 185 ? 13.146 -2.931 6.048 1.00 82.00 185 LYS A CA 1
ATOM 1471 C C . LYS A 1 185 ? 13.049 -4.302 5.369 1.00 82.00 185 LYS A C 1
ATOM 1473 O O . LYS A 1 185 ? 14.034 -4.750 4.782 1.00 82.00 185 LYS A O 1
ATOM 1478 N N . ASN A 1 186 ? 11.904 -4.972 5.476 1.00 79.75 186 ASN A N 1
ATOM 1479 C CA . ASN A 1 186 ? 11.580 -6.231 4.798 1.00 79.75 186 ASN A CA 1
ATOM 1480 C C . ASN A 1 186 ? 11.584 -6.069 3.267 1.00 79.75 186 ASN A C 1
ATOM 1482 O O . ASN A 1 186 ? 12.090 -6.965 2.595 1.00 79.75 186 ASN A O 1
ATOM 1486 N N . HIS A 1 187 ? 11.167 -4.920 2.723 1.00 83.25 187 HIS A N 1
ATOM 1487 C CA . HIS A 1 187 ? 11.170 -4.658 1.273 1.00 83.25 187 HIS A CA 1
ATOM 1488 C C . HIS A 1 187 ? 12.567 -4.334 0.722 1.00 83.25 187 HIS A C 1
ATOM 1490 O O . HIS A 1 187 ? 12.848 -4.498 -0.461 1.00 83.25 187 HIS A O 1
ATOM 1496 N N . LYS A 1 188 ? 13.501 -3.897 1.576 1.00 84.19 188 LYS A N 1
ATOM 1497 C CA . LYS A 1 188 ? 14.835 -3.435 1.146 1.00 84.19 188 LYS A CA 1
ATOM 1498 C C . LYS A 1 188 ? 15.976 -4.406 1.417 1.00 84.19 188 LYS A C 1
ATOM 1500 O O . LYS A 1 188 ? 17.147 -4.027 1.295 1.00 84.19 188 LYS A O 1
ATOM 1505 N N . ARG A 1 189 ? 15.680 -5.657 1.777 1.00 84.62 189 ARG A N 1
ATOM 1506 C CA . ARG A 1 189 ? 16.737 -6.655 1.970 1.00 84.62 189 ARG A CA 1
ATOM 1507 C C . ARG A 1 189 ? 17.415 -6.998 0.647 1.00 84.62 189 ARG A C 1
ATOM 1509 O O . ARG A 1 189 ? 16.784 -7.208 -0.386 1.00 84.62 189 ARG A O 1
ATOM 1516 N N . ARG A 1 190 ? 18.741 -7.047 0.717 1.00 85.00 190 ARG A N 1
ATOM 1517 C CA . ARG A 1 190 ? 19.619 -7.469 -0.373 1.00 85.00 190 ARG A CA 1
ATOM 1518 C C . ARG A 1 190 ? 19.754 -8.996 -0.369 1.00 85.00 190 ARG A C 1
ATOM 1520 O O . ARG A 1 190 ? 19.579 -9.592 0.696 1.00 85.00 190 ARG A O 1
ATOM 1527 N N . PRO A 1 191 ? 20.134 -9.612 -1.502 1.00 81.88 191 PRO A N 1
ATOM 1528 C CA . PRO A 1 191 ? 20.465 -11.033 -1.554 1.00 81.88 191 PRO A CA 1
ATOM 1529 C C . PRO A 1 191 ? 21.478 -11.421 -0.469 1.00 81.88 191 PRO A C 1
ATOM 1531 O O . PRO A 1 191 ? 22.394 -10.646 -0.187 1.00 81.88 191 PRO A O 1
ATOM 1534 N N . THR A 1 192 ? 21.366 -12.619 0.106 1.00 76.06 192 THR A N 1
ATOM 1535 C CA . THR A 1 192 ? 22.230 -13.103 1.206 1.00 76.06 192 THR A CA 1
ATOM 1536 C C . THR A 1 192 ? 23.725 -13.044 0.870 1.00 76.06 192 THR A C 1
ATOM 1538 O O . THR A 1 192 ? 24.546 -12.750 1.736 1.00 76.06 192 THR A O 1
ATOM 1541 N N . ASN A 1 193 ? 24.073 -13.222 -0.407 1.00 71.38 193 ASN A N 1
ATOM 1542 C CA . ASN A 1 193 ? 25.451 -13.172 -0.909 1.00 71.38 193 ASN A CA 1
ATOM 1543 C C . ASN A 1 193 ? 25.986 -11.741 -1.102 1.00 71.38 193 ASN A C 1
ATOM 1545 O O . ASN A 1 193 ? 27.115 -11.546 -1.550 1.00 71.38 193 ASN A O 1
ATOM 1549 N N . SER A 1 194 ? 25.190 -10.722 -0.774 1.00 63.00 194 SER A N 1
ATOM 1550 C CA . SER A 1 194 ? 25.595 -9.329 -0.931 1.00 63.00 194 SER A CA 1
ATOM 1551 C C . SER A 1 194 ? 26.610 -8.943 0.139 1.00 63.00 194 SER A C 1
ATOM 1553 O O . SER A 1 194 ? 26.374 -9.178 1.329 1.00 63.00 194 SER A O 1
ATOM 1555 N N . PRO A 1 195 ? 27.712 -8.271 -0.225 1.00 56.94 195 PRO A N 1
ATOM 1556 C CA . PRO A 1 195 ? 28.638 -7.755 0.766 1.00 56.94 195 PRO A CA 1
ATOM 1557 C C . PRO A 1 195 ? 27.904 -6.775 1.692 1.00 56.94 195 PRO A C 1
ATOM 1559 O O . PRO A 1 195 ? 27.269 -5.815 1.250 1.00 56.94 195 PRO A O 1
ATOM 1562 N N . SER A 1 196 ? 27.977 -7.019 3.003 1.00 54.72 196 SER A N 1
ATOM 1563 C CA . SER A 1 196 ? 27.485 -6.060 3.994 1.00 54.72 196 SER A CA 1
ATOM 1564 C C . SER A 1 196 ? 28.275 -4.758 3.863 1.00 54.72 196 SER A C 1
ATOM 1566 O O . SER A 1 196 ? 29.456 -4.795 3.533 1.00 54.72 196 SER A O 1
ATOM 1568 N N . CYS A 1 197 ? 27.672 -3.600 4.144 1.00 48.88 197 CYS A N 1
ATOM 1569 C CA . CYS A 1 197 ? 28.338 -2.296 3.982 1.00 48.88 197 CYS A CA 1
ATOM 1570 C C . CYS A 1 197 ? 29.713 -2.230 4.700 1.00 48.88 197 CYS A C 1
ATOM 1572 O O . CYS A 1 197 ? 30.646 -1.599 4.209 1.00 48.88 197 CYS A O 1
ATOM 1574 N N . GLY A 1 198 ? 29.895 -2.970 5.804 1.00 51.06 198 GLY A N 1
ATOM 1575 C CA . GLY A 1 198 ? 31.199 -3.154 6.459 1.00 51.06 198 GLY A CA 1
ATOM 1576 C C . GLY A 1 198 ? 32.210 -3.986 5.650 1.00 51.06 198 GLY A C 1
ATOM 1577 O O . GLY A 1 198 ? 33.368 -3.591 5.530 1.00 51.06 198 GLY A O 1
ATOM 1578 N N . ARG A 1 199 ? 31.787 -5.101 5.039 1.00 47.44 199 ARG A N 1
ATOM 1579 C CA . ARG A 1 199 ? 32.628 -5.936 4.155 1.00 47.44 199 ARG A CA 1
ATOM 1580 C C . ARG A 1 199 ? 32.883 -5.278 2.797 1.00 47.44 199 ARG A C 1
ATOM 1582 O O . ARG A 1 199 ? 33.969 -5.422 2.251 1.00 47.44 199 ARG A O 1
ATOM 1589 N N . GLN A 1 200 ? 31.928 -4.507 2.283 1.00 46.62 200 GLN A N 1
ATOM 1590 C CA . GLN A 1 200 ? 32.012 -3.788 1.009 1.00 46.62 200 GLN A CA 1
ATOM 1591 C C . GLN A 1 200 ? 33.055 -2.659 1.079 1.00 46.62 200 GLN A C 1
ATOM 1593 O O . GLN A 1 200 ? 33.889 -2.539 0.183 1.00 46.62 200 GLN A O 1
ATOM 1598 N N . ARG A 1 201 ? 33.113 -1.930 2.207 1.00 41.25 201 ARG A N 1
ATOM 1599 C CA . ARG A 1 201 ? 34.201 -0.978 2.509 1.00 41.25 201 ARG A CA 1
ATOM 1600 C C . ARG A 1 201 ? 35.570 -1.662 2.543 1.00 41.25 201 ARG A C 1
ATOM 1602 O O . ARG A 1 201 ? 36.530 -1.126 2.006 1.00 41.25 201 ARG A O 1
ATOM 1609 N N . MET A 1 202 ? 35.645 -2.862 3.120 1.00 39.97 202 MET A N 1
ATOM 1610 C CA . MET A 1 202 ? 36.878 -3.655 3.198 1.00 39.97 202 MET A CA 1
ATOM 1611 C C . MET A 1 202 ? 37.322 -4.199 1.825 1.00 39.97 202 MET A C 1
ATOM 1613 O O . MET A 1 202 ? 38.513 -4.213 1.524 1.00 39.97 202 MET A O 1
ATOM 1617 N N . CYS A 1 203 ? 36.376 -4.607 0.971 1.00 42.25 203 CYS A N 1
ATOM 1618 C CA . CYS A 1 203 ? 36.640 -5.091 -0.388 1.00 42.25 203 CYS A CA 1
ATOM 1619 C C . CYS A 1 203 ? 37.138 -3.981 -1.324 1.00 42.25 203 CYS A C 1
ATOM 1621 O O . CYS A 1 203 ? 38.073 -4.219 -2.087 1.00 42.25 203 CYS A O 1
ATOM 1623 N N . CYS A 1 204 ? 36.580 -2.767 -1.240 1.00 40.44 204 CYS A N 1
ATOM 1624 C CA . CYS A 1 204 ? 37.108 -1.614 -1.978 1.00 40.44 204 CYS A CA 1
ATOM 1625 C C . CYS A 1 204 ? 38.564 -1.310 -1.589 1.00 40.44 204 CYS A C 1
ATOM 1627 O O . CYS A 1 204 ? 39.383 -1.066 -2.472 1.00 40.44 204 CYS A O 1
ATOM 1629 N N . CYS A 1 205 ? 38.914 -1.404 -0.299 1.00 43.53 205 CYS A N 1
ATOM 1630 C CA . CYS A 1 205 ? 40.290 -1.187 0.160 1.00 43.53 205 CYS A CA 1
ATOM 1631 C C . CYS A 1 205 ? 41.279 -2.258 -0.327 1.00 43.53 205 CYS A C 1
ATOM 1633 O O . CYS A 1 205 ? 42.443 -1.945 -0.527 1.00 43.53 205 CYS A O 1
ATOM 1635 N N . LYS A 1 206 ? 40.848 -3.511 -0.535 1.00 41.41 206 LYS A N 1
ATOM 1636 C CA . LYS A 1 206 ? 41.740 -4.585 -1.018 1.00 41.41 206 LYS A CA 1
ATOM 1637 C C . LYS A 1 206 ? 42.030 -4.510 -2.519 1.00 41.41 206 LYS A C 1
ATOM 1639 O O . LYS A 1 206 ? 43.065 -5.000 -2.959 1.00 41.41 206 LYS A O 1
ATOM 1644 N N . ARG A 1 207 ? 41.122 -3.925 -3.310 1.00 39.91 207 ARG A N 1
ATOM 1645 C CA . ARG A 1 207 ? 41.274 -3.813 -4.773 1.00 39.91 207 ARG A CA 1
ATOM 1646 C C . ARG A 1 207 ? 42.153 -2.626 -5.185 1.00 39.91 207 ARG A C 1
ATOM 1648 O O . ARG A 1 207 ? 42.788 -2.683 -6.231 1.00 39.91 207 ARG A O 1
ATOM 1655 N N . ALA A 1 208 ? 42.237 -1.591 -4.349 1.00 41.38 208 ALA A N 1
ATOM 1656 C CA . ALA A 1 208 ? 43.181 -0.489 -4.504 1.00 41.38 208 ALA A CA 1
ATOM 1657 C C . ALA A 1 208 ? 44.488 -0.833 -3.775 1.00 41.38 208 ALA A C 1
ATOM 1659 O O . ALA A 1 208 ? 44.591 -0.709 -2.559 1.00 41.38 208 ALA A O 1
ATOM 1660 N N . ARG A 1 209 ? 45.496 -1.295 -4.516 1.00 36.97 209 ARG A N 1
ATOM 1661 C CA . ARG A 1 209 ? 46.810 -1.704 -3.996 1.00 36.97 209 ARG A CA 1
ATOM 1662 C C . ARG A 1 209 ? 47.697 -0.499 -3.613 1.00 36.97 209 ARG A C 1
ATOM 1664 O O . ARG A 1 209 ? 48.877 -0.485 -3.931 1.00 36.97 209 ARG A O 1
ATOM 1671 N N . PHE A 1 210 ? 47.132 0.518 -2.963 1.00 39.91 210 PHE A N 1
ATOM 1672 C CA . PHE A 1 210 ? 47.852 1.695 -2.471 1.00 39.91 210 PHE A CA 1
ATOM 1673 C C . PHE A 1 210 ? 47.269 2.153 -1.131 1.00 39.91 210 PHE A C 1
ATOM 1675 O O . PHE A 1 210 ? 46.051 2.211 -0.959 1.00 39.91 210 PHE A O 1
ATOM 1682 N N . MET A 1 211 ? 48.146 2.463 -0.172 1.00 41.44 211 MET A N 1
ATOM 1683 C CA . MET A 1 211 ? 47.788 2.959 1.159 1.00 41.44 211 MET A CA 1
ATOM 1684 C C . MET A 1 211 ? 47.051 4.298 1.052 1.00 41.44 211 MET A C 1
ATOM 1686 O O . MET A 1 211 ? 47.668 5.357 1.004 1.00 41.44 211 MET A O 1
ATOM 1690 N N . ILE A 1 212 ? 45.720 4.264 1.039 1.00 40.44 212 ILE A N 1
ATOM 1691 C CA . ILE A 1 212 ? 44.900 5.473 1.092 1.00 40.44 212 ILE A CA 1
ATOM 1692 C C . ILE A 1 212 ? 44.379 5.654 2.522 1.00 40.44 212 ILE A C 1
ATOM 1694 O O . ILE A 1 212 ? 43.716 4.786 3.091 1.00 40.44 212 ILE A O 1
ATOM 1698 N N . SER A 1 213 ? 44.695 6.815 3.099 1.00 42.31 213 SER A N 1
ATOM 1699 C CA . SER A 1 213 ? 44.231 7.299 4.403 1.00 42.31 213 SER A CA 1
ATOM 1700 C C . SER A 1 213 ? 42.727 7.062 4.631 1.00 42.31 213 SER A C 1
ATOM 1702 O O . SER A 1 213 ? 41.898 7.287 3.743 1.00 42.31 213 SER A O 1
ATOM 1704 N N . LYS A 1 214 ? 42.357 6.693 5.873 1.00 41.38 214 LYS A N 1
ATOM 1705 C CA . LYS A 1 214 ? 40.975 6.445 6.355 1.00 41.38 214 LYS A CA 1
ATOM 1706 C C . LYS A 1 214 ? 39.956 7.531 5.962 1.00 41.38 214 LYS A C 1
ATOM 1708 O O . LYS A 1 214 ? 38.753 7.272 5.978 1.00 41.38 214 LYS A O 1
ATOM 1713 N N . ARG A 1 215 ? 40.411 8.740 5.618 1.00 37.12 215 ARG A N 1
ATOM 1714 C CA . ARG A 1 215 ? 39.571 9.897 5.283 1.00 37.12 215 ARG A CA 1
ATOM 1715 C C . ARG A 1 215 ? 38.969 9.837 3.865 1.00 37.12 215 ARG A C 1
ATOM 1717 O O . ARG A 1 215 ? 37.873 10.354 3.678 1.00 37.12 215 ARG A O 1
ATOM 1724 N N . MET A 1 216 ? 39.599 9.148 2.905 1.00 31.80 216 MET A N 1
ATOM 1725 C CA . MET A 1 216 ? 39.137 9.092 1.499 1.00 31.80 216 MET A CA 1
ATOM 1726 C C . MET A 1 216 ? 38.092 7.998 1.210 1.00 31.80 216 MET A C 1
ATOM 1728 O O . MET A 1 216 ? 37.317 8.121 0.266 1.00 31.80 216 MET A O 1
ATOM 1732 N N . CYS A 1 217 ? 37.964 6.978 2.066 1.00 37.84 217 CYS A N 1
ATOM 1733 C CA . CYS A 1 217 ? 36.921 5.943 1.942 1.00 37.84 217 CYS A CA 1
ATOM 1734 C C . CYS A 1 217 ? 35.497 6.447 2.257 1.00 37.84 217 CYS A C 1
ATOM 1736 O O . CYS A 1 217 ? 34.542 5.676 2.183 1.00 37.84 217 CYS A O 1
ATOM 1738 N N . ARG A 1 218 ? 35.338 7.712 2.677 1.00 36.50 218 ARG A N 1
ATOM 1739 C CA . ARG A 1 218 ? 34.021 8.348 2.875 1.00 36.50 218 ARG A CA 1
ATOM 1740 C C . ARG A 1 218 ? 33.372 8.789 1.561 1.00 36.50 218 ARG A C 1
ATOM 1742 O O . ARG A 1 218 ? 32.154 8.904 1.539 1.00 36.50 218 ARG A O 1
ATOM 1749 N N . ASN A 1 219 ? 34.163 8.978 0.500 1.00 38.28 219 ASN A N 1
ATOM 1750 C CA . ASN A 1 219 ? 33.715 9.574 -0.763 1.00 38.28 219 ASN A CA 1
ATOM 1751 C C . ASN A 1 219 ? 33.822 8.625 -1.970 1.00 38.28 219 ASN A C 1
ATOM 1753 O O . ASN A 1 219 ? 33.651 9.064 -3.103 1.00 38.28 219 ASN A O 1
ATOM 1757 N N . SER A 1 220 ? 34.095 7.331 -1.773 1.00 36.50 220 SER A N 1
ATOM 1758 C CA . SER A 1 220 ? 34.103 6.376 -2.882 1.00 36.50 220 SER A CA 1
ATOM 1759 C C . SER A 1 220 ? 32.672 5.995 -3.275 1.00 36.50 220 SER A C 1
ATOM 1761 O O . SER A 1 220 ? 32.066 5.070 -2.739 1.00 36.50 220 SER A O 1
ATOM 1763 N N . SER A 1 221 ? 32.161 6.687 -4.287 1.00 42.16 221 SER A N 1
ATOM 1764 C CA . SER A 1 221 ? 30.948 6.427 -5.080 1.00 42.16 221 SER A CA 1
ATOM 1765 C C . SER A 1 221 ? 30.924 5.065 -5.809 1.00 42.16 221 SER A C 1
ATOM 1767 O O . SER A 1 221 ? 30.147 4.864 -6.733 1.00 42.16 221 SER A O 1
ATOM 1769 N N . HIS A 1 222 ? 31.737 4.098 -5.377 1.00 42.53 222 HIS A N 1
ATOM 1770 C CA . HIS A 1 222 ? 31.899 2.772 -5.980 1.00 42.53 222 HIS A CA 1
ATOM 1771 C C . HIS A 1 222 ? 31.557 1.638 -4.998 1.00 42.53 222 HIS A C 1
ATOM 1773 O O . HIS A 1 222 ? 32.177 0.577 -5.003 1.00 42.53 222 HIS A O 1
ATOM 1779 N N . CYS A 1 223 ? 30.547 1.827 -4.147 1.00 43.09 223 CYS A N 1
ATOM 1780 C CA . CYS A 1 223 ? 29.758 0.675 -3.713 1.00 43.09 223 CYS A CA 1
ATOM 1781 C C . CYS A 1 223 ? 28.729 0.424 -4.810 1.00 43.09 223 CYS A C 1
ATOM 1783 O O . CYS A 1 223 ? 27.781 1.197 -4.930 1.00 43.09 223 CYS A O 1
ATOM 1785 N N . SER A 1 224 ? 28.919 -0.628 -5.613 1.00 54.78 224 SER A N 1
ATOM 1786 C CA . SER A 1 224 ? 27.895 -1.072 -6.559 1.00 54.78 224 SER A CA 1
ATOM 1787 C C . SER A 1 224 ? 26.567 -1.194 -5.810 1.00 54.78 224 SER A C 1
ATOM 1789 O O . SER A 1 224 ? 26.465 -1.897 -4.796 1.00 54.78 224 SER A O 1
ATOM 1791 N N . TYR A 1 225 ? 25.571 -0.422 -6.245 1.00 67.75 225 TYR A N 1
ATOM 1792 C CA . TYR A 1 225 ? 24.240 -0.472 -5.665 1.00 67.75 225 TYR A CA 1
ATOM 1793 C C . TYR A 1 225 ? 23.673 -1.866 -5.923 1.00 67.75 225 TYR A C 1
ATOM 1795 O O . TYR A 1 225 ? 23.348 -2.221 -7.053 1.00 67.75 225 TYR A O 1
ATOM 1803 N N . VAL A 1 226 ? 23.602 -2.677 -4.870 1.00 75.19 226 VAL A N 1
ATOM 1804 C CA . VAL A 1 226 ? 22.977 -3.993 -4.953 1.00 75.19 226 VAL A CA 1
ATOM 1805 C C . VAL A 1 226 ? 21.478 -3.806 -4.780 1.00 75.19 226 VAL A C 1
ATOM 1807 O O . VAL A 1 226 ? 21.032 -3.329 -3.729 1.00 75.19 226 VAL A O 1
ATOM 1810 N N . ARG A 1 227 ? 20.726 -4.171 -5.821 1.00 82.75 227 ARG A N 1
ATOM 1811 C CA . ARG A 1 227 ? 19.264 -4.109 -5.827 1.00 82.75 227 ARG A CA 1
ATOM 1812 C C . ARG A 1 227 ? 18.689 -5.023 -4.733 1.00 82.75 227 ARG A C 1
ATOM 1814 O O . ARG A 1 227 ? 19.226 -6.111 -4.508 1.00 82.75 227 ARG A O 1
ATOM 1821 N N . PRO A 1 228 ? 17.633 -4.594 -4.022 1.00 90.19 228 PRO A N 1
ATOM 1822 C CA . PRO A 1 228 ? 16.867 -5.486 -3.159 1.00 90.19 228 PRO A CA 1
ATOM 1823 C C . PRO A 1 228 ? 16.295 -6.672 -3.942 1.00 90.19 228 PRO A C 1
ATOM 1825 O O . PRO A 1 228 ? 15.993 -6.531 -5.126 1.00 90.19 228 PRO A O 1
ATOM 1828 N N . VAL A 1 229 ? 16.103 -7.808 -3.267 1.00 91.88 229 VAL A N 1
ATOM 1829 C CA . VAL A 1 229 ? 15.589 -9.048 -3.885 1.00 91.88 229 VAL A CA 1
ATOM 1830 C C . VAL A 1 229 ? 14.249 -8.804 -4.582 1.00 91.88 229 VAL A C 1
ATOM 1832 O O . VAL A 1 229 ? 14.082 -9.170 -5.737 1.00 91.88 229 VAL A O 1
ATOM 1835 N N . VAL A 1 230 ? 13.335 -8.101 -3.913 1.00 92.12 230 VAL A N 1
ATOM 1836 C CA . VAL A 1 230 ? 11.989 -7.811 -4.433 1.00 92.12 230 VAL A CA 1
ATOM 1837 C C . VAL A 1 230 ? 12.028 -6.957 -5.703 1.00 92.12 230 VAL A C 1
ATOM 1839 O O . VAL A 1 230 ? 11.302 -7.226 -6.649 1.00 92.12 230 VAL A O 1
ATOM 1842 N N . VAL A 1 231 ? 12.944 -5.982 -5.774 1.00 93.19 231 VAL A N 1
ATOM 1843 C CA . VAL A 1 231 ? 13.122 -5.121 -6.956 1.00 93.19 231 VAL A CA 1
ATOM 1844 C C . VAL A 1 231 ? 13.632 -5.936 -8.135 1.00 93.19 231 VAL A C 1
ATOM 1846 O O . VAL A 1 231 ? 13.176 -5.763 -9.261 1.00 93.19 231 VAL A O 1
ATOM 1849 N N . ASP A 1 232 ? 14.590 -6.818 -7.875 1.00 92.88 232 ASP A N 1
ATOM 1850 C CA . ASP A 1 232 ? 15.187 -7.692 -8.877 1.00 92.88 232 ASP A CA 1
ATOM 1851 C C . ASP A 1 232 ? 14.167 -8.707 -9.425 1.00 92.88 232 ASP A C 1
ATOM 1853 O O . ASP A 1 232 ? 14.068 -8.871 -10.638 1.00 92.88 232 ASP A O 1
ATOM 1857 N N . MET A 1 233 ? 13.340 -9.305 -8.557 1.00 94.81 233 MET A N 1
ATOM 1858 C CA . MET A 1 233 ? 12.227 -10.181 -8.952 1.00 94.81 233 MET A CA 1
ATOM 1859 C C . MET A 1 233 ? 11.216 -9.462 -9.850 1.00 94.81 233 MET A C 1
ATOM 1861 O O . MET A 1 233 ? 10.953 -9.930 -10.955 1.00 94.81 233 MET A O 1
ATOM 1865 N N . SER A 1 234 ? 10.713 -8.297 -9.428 1.00 94.81 234 SER A N 1
ATOM 1866 C CA . SER A 1 234 ? 9.775 -7.507 -10.234 1.00 94.81 234 SER A CA 1
ATOM 1867 C C . SER A 1 234 ? 10.383 -7.079 -11.572 1.00 94.81 234 SER A C 1
ATOM 1869 O O . SER A 1 234 ? 9.723 -7.173 -12.602 1.00 94.81 234 SER A O 1
ATOM 1871 N N . THR A 1 235 ? 11.659 -6.671 -11.586 1.00 94.31 235 THR A N 1
ATOM 1872 C CA . THR A 1 235 ? 12.338 -6.240 -12.821 1.00 94.31 235 THR A CA 1
ATOM 1873 C C . THR A 1 235 ? 12.479 -7.388 -13.820 1.00 94.31 235 THR A C 1
ATOM 1875 O O . THR A 1 235 ? 12.311 -7.170 -15.017 1.00 94.31 235 THR A O 1
ATOM 1878 N N . ARG A 1 236 ? 12.770 -8.615 -13.360 1.00 94.00 236 ARG A N 1
ATOM 1879 C CA . ARG A 1 236 ? 12.860 -9.791 -14.246 1.00 94.00 236 ARG A CA 1
ATOM 1880 C C . ARG A 1 236 ? 11.540 -10.115 -14.942 1.00 94.00 236 ARG A C 1
ATOM 1882 O O . ARG A 1 236 ? 11.573 -10.608 -16.061 1.00 94.00 236 ARG A O 1
ATOM 1889 N N . ARG A 1 237 ? 10.414 -9.806 -14.299 1.00 93.75 237 ARG A N 1
ATOM 1890 C CA . ARG A 1 237 ? 9.061 -9.924 -14.865 1.00 93.75 237 ARG A CA 1
ATOM 1891 C C . ARG A 1 237 ? 8.638 -8.672 -15.659 1.00 93.75 237 ARG A C 1
ATOM 1893 O O . ARG A 1 237 ? 7.499 -8.552 -16.076 1.00 93.75 237 ARG A O 1
ATOM 1900 N N . GLY A 1 238 ? 9.546 -7.716 -15.881 1.00 93.06 238 GLY A N 1
ATOM 1901 C CA . GLY A 1 238 ? 9.268 -6.509 -16.665 1.00 93.06 238 GLY A CA 1
ATOM 1902 C C . GLY A 1 238 ? 8.507 -5.413 -15.914 1.00 93.06 238 GLY A C 1
ATOM 1903 O O . GLY A 1 238 ? 7.965 -4.515 -16.551 1.00 93.06 238 GLY A O 1
ATOM 1904 N N . HIS A 1 239 ? 8.467 -5.451 -14.580 1.00 94.31 239 HIS A N 1
ATOM 1905 C CA . HIS A 1 239 ? 7.816 -4.431 -13.752 1.00 94.31 239 HIS A CA 1
ATOM 1906 C C . HIS A 1 239 ? 8.816 -3.470 -13.111 1.00 94.31 239 HIS A C 1
ATOM 1908 O O . HIS A 1 239 ? 9.970 -3.813 -12.839 1.00 94.31 239 HIS A O 1
ATOM 1914 N N . THR A 1 240 ? 8.344 -2.268 -12.787 1.00 92.25 240 THR A N 1
ATOM 1915 C CA . THR A 1 240 ? 9.139 -1.249 -12.094 1.00 92.25 240 THR A CA 1
ATOM 1916 C C . THR A 1 240 ? 8.681 -1.108 -10.648 1.00 92.25 240 THR A C 1
ATOM 1918 O O . THR A 1 240 ? 7.509 -0.859 -10.394 1.00 92.25 240 THR A O 1
ATOM 1921 N N . VAL A 1 241 ? 9.600 -1.210 -9.684 1.00 91.56 241 VAL A N 1
ATOM 1922 C CA . VAL A 1 241 ? 9.286 -0.958 -8.266 1.00 91.56 241 VAL A CA 1
ATOM 1923 C C . VAL A 1 241 ? 9.506 0.508 -7.918 1.00 91.56 241 VAL A C 1
ATOM 1925 O O . VAL A 1 241 ? 10.578 1.063 -8.170 1.00 91.56 241 VAL A O 1
ATOM 1928 N N . VAL A 1 242 ? 8.515 1.112 -7.266 1.00 89.69 242 VAL A N 1
ATOM 1929 C CA . VAL A 1 242 ? 8.565 2.481 -6.751 1.00 89.69 242 VAL A CA 1
ATOM 1930 C C . VAL A 1 242 ? 8.376 2.447 -5.241 1.00 89.69 242 VAL A C 1
ATOM 1932 O O . VAL A 1 242 ? 7.376 1.952 -4.731 1.00 89.69 242 VAL A O 1
ATOM 1935 N N . PHE A 1 243 ? 9.343 2.997 -4.510 1.00 87.19 243 PHE A N 1
ATOM 1936 C CA . PHE A 1 243 ? 9.236 3.111 -3.060 1.00 87.19 243 PHE A CA 1
ATOM 1937 C C . PHE A 1 243 ? 8.548 4.412 -2.674 1.00 87.19 243 PHE A C 1
ATOM 1939 O O . PHE A 1 243 ? 9.014 5.491 -3.052 1.00 87.19 243 PHE A O 1
ATOM 1946 N N . THR A 1 244 ? 7.504 4.318 -1.856 1.00 83.88 244 THR A N 1
ATOM 1947 C CA . THR A 1 244 ? 6.935 5.499 -1.216 1.00 83.88 244 THR A CA 1
ATOM 1948 C C . THR A 1 244 ? 7.884 6.040 -0.156 1.00 83.88 244 THR A C 1
ATOM 1950 O O . THR A 1 244 ? 8.857 5.418 0.295 1.00 83.88 244 THR A O 1
ATOM 1953 N N . LEU A 1 245 ? 7.647 7.291 0.196 1.00 78.81 245 LEU A N 1
ATOM 1954 C CA . LEU A 1 245 ? 8.506 8.018 1.107 1.00 78.81 245 LEU A CA 1
ATOM 1955 C C . LEU A 1 245 ? 8.218 7.585 2.543 1.00 78.81 245 LEU A C 1
ATOM 1957 O O . LEU A 1 245 ? 7.064 7.322 2.882 1.00 78.81 245 LEU A O 1
ATOM 1961 N N . PRO A 1 246 ? 9.229 7.578 3.428 1.00 71.81 246 PRO A N 1
ATOM 1962 C CA . PRO A 1 246 ? 8.986 7.320 4.840 1.00 71.81 246 PRO A CA 1
ATOM 1963 C C . PRO A 1 246 ? 7.916 8.266 5.399 1.00 71.81 246 PRO A C 1
ATOM 1965 O O . PRO A 1 246 ? 8.028 9.479 5.228 1.00 71.81 246 PRO A O 1
ATOM 1968 N N . HIS A 1 247 ? 6.930 7.715 6.111 1.00 67.69 247 HIS A N 1
ATOM 1969 C CA . HIS A 1 247 ? 5.851 8.459 6.783 1.00 67.69 247 HIS A CA 1
ATOM 1970 C C . HIS A 1 247 ? 4.878 9.211 5.859 1.00 67.69 247 HIS A C 1
ATOM 1972 O O . HIS A 1 247 ? 4.241 10.170 6.296 1.00 67.69 247 HIS A O 1
ATOM 1978 N N . HIS A 1 248 ? 4.747 8.768 4.610 1.00 71.94 248 HIS A N 1
ATOM 1979 C CA . HIS A 1 248 ? 3.816 9.330 3.634 1.00 71.94 248 HIS A CA 1
ATOM 1980 C C . HIS A 1 248 ? 2.781 8.300 3.162 1.00 71.94 248 HIS A C 1
ATOM 1982 O O . HIS A 1 248 ? 2.587 8.100 1.964 1.00 71.94 248 HIS A O 1
ATOM 1988 N N . SER A 1 249 ? 2.107 7.652 4.117 1.00 71.06 249 SER A N 1
ATOM 1989 C CA . SER A 1 249 ? 1.003 6.721 3.839 1.00 71.06 249 SER A CA 1
ATOM 1990 C C . SER A 1 249 ? -0.170 7.397 3.119 1.00 71.06 249 SER A C 1
ATOM 1992 O O . SER A 1 249 ? -0.900 6.759 2.374 1.00 71.06 249 SER A O 1
ATOM 1994 N N . ASP A 1 250 ? -0.301 8.723 3.233 1.00 70.38 250 ASP A N 1
ATOM 1995 C CA . ASP A 1 250 ? -1.277 9.520 2.483 1.00 70.38 250 ASP A CA 1
ATOM 1996 C C . ASP A 1 250 ? -1.103 9.446 0.956 1.00 70.38 250 ASP A C 1
ATOM 1998 O O . ASP A 1 250 ? -2.014 9.812 0.216 1.00 70.38 250 ASP A O 1
ATOM 2002 N N . LEU A 1 251 ? 0.059 8.984 0.488 1.00 78.56 251 LEU A N 1
ATOM 2003 C CA . LEU A 1 251 ? 0.369 8.792 -0.926 1.00 78.56 251 LEU A CA 1
ATOM 2004 C C . LEU A 1 251 ? 0.064 7.374 -1.428 1.00 78.56 251 LEU A C 1
ATOM 2006 O O . LEU A 1 251 ? 0.319 7.089 -2.600 1.00 78.56 251 LEU A O 1
ATOM 2010 N N . GLN A 1 252 ? -0.442 6.495 -0.560 1.00 82.25 252 GLN A N 1
ATOM 2011 C CA . GLN A 1 252 ? -0.797 5.114 -0.869 1.00 82.25 252 GLN A CA 1
ATOM 2012 C C . GLN A 1 252 ? -2.321 4.948 -0.767 1.00 82.25 252 GLN A C 1
ATOM 2014 O O . GLN A 1 252 ? -2.853 4.856 0.336 1.00 82.25 252 GLN A O 1
ATOM 2019 N N . PRO A 1 253 ? -3.051 4.896 -1.899 1.00 84.12 253 PRO A N 1
ATOM 2020 C CA . PRO A 1 253 ? -4.510 4.752 -1.909 1.00 84.12 253 PRO A CA 1
ATOM 2021 C C . PRO A 1 253 ? -5.025 3.536 -1.128 1.00 84.12 253 PRO A C 1
ATOM 2023 O O . PRO A 1 253 ? -6.091 3.608 -0.519 1.00 84.12 253 PRO A O 1
ATOM 2026 N N . ILE A 1 254 ? -4.239 2.457 -1.079 1.00 85.38 254 ILE A N 1
ATOM 2027 C CA . ILE A 1 254 ? -4.527 1.242 -0.303 1.00 85.38 254 ILE A CA 1
ATOM 2028 C C . ILE A 1 254 ? -4.780 1.516 1.190 1.00 85.38 254 ILE A C 1
ATOM 2030 O O . ILE A 1 254 ? -5.601 0.843 1.802 1.00 85.38 254 ILE A O 1
ATOM 2034 N N . GLU A 1 255 ? -4.216 2.581 1.761 1.00 85.94 255 GLU A N 1
ATOM 2035 C CA . GLU A 1 255 ? -4.483 2.991 3.148 1.00 85.94 255 GLU A CA 1
ATOM 2036 C C . GLU A 1 255 ? -5.926 3.470 3.358 1.00 85.94 255 GLU A C 1
ATOM 2038 O O . GLU A 1 255 ? -6.524 3.272 4.418 1.00 85.94 255 GLU A O 1
ATOM 2043 N N . THR A 1 256 ? -6.531 4.062 2.324 1.00 83.56 256 THR A N 1
ATOM 2044 C CA . THR A 1 256 ? -7.957 4.420 2.346 1.00 83.56 256 THR A CA 1
ATOM 2045 C C . THR A 1 256 ? -8.820 3.166 2.282 1.00 83.56 256 THR A C 1
ATOM 2047 O O . THR A 1 256 ? -9.808 3.061 3.005 1.00 83.56 256 THR A O 1
ATOM 2050 N N . VAL A 1 257 ? -8.411 2.186 1.478 1.00 85.19 257 VAL A N 1
ATOM 2051 C CA . VAL A 1 257 ? -9.097 0.894 1.379 1.00 85.19 257 VAL A CA 1
ATOM 2052 C C . VAL A 1 257 ? -9.047 0.150 2.712 1.00 85.19 257 VAL A C 1
ATOM 2054 O O . VAL A 1 257 ? -10.087 -0.288 3.205 1.00 85.19 257 VAL A O 1
ATOM 2057 N N . TRP A 1 258 ? -7.891 0.128 3.382 1.00 86.06 258 TRP A N 1
ATOM 2058 C CA . TRP A 1 258 ? -7.792 -0.393 4.744 1.00 86.06 258 TRP A CA 1
ATOM 2059 C C . TRP A 1 258 ? -8.719 0.326 5.715 1.00 86.06 258 TRP A C 1
ATOM 2061 O O . TRP A 1 258 ? -9.348 -0.327 6.547 1.00 86.06 258 TRP A O 1
ATOM 2071 N N . ALA A 1 259 ? -8.820 1.654 5.634 1.00 84.88 259 ALA A N 1
ATOM 2072 C CA . ALA A 1 259 ? -9.714 2.413 6.498 1.00 84.88 259 ALA A CA 1
ATOM 2073 C C . ALA A 1 259 ? -11.185 2.022 6.281 1.00 84.88 259 ALA A C 1
ATOM 2075 O O . ALA A 1 259 ? -11.891 1.808 7.265 1.00 84.88 259 ALA A O 1
ATOM 2076 N N . ILE A 1 260 ? -11.629 1.873 5.027 1.00 83.38 260 ILE A N 1
ATOM 2077 C CA . ILE A 1 260 ? -13.002 1.467 4.684 1.00 83.38 260 ILE A CA 1
ATOM 2078 C C . ILE A 1 260 ? -13.298 0.067 5.232 1.00 83.38 260 ILE A C 1
ATOM 2080 O O . ILE A 1 260 ? -14.239 -0.099 6.012 1.00 83.38 260 ILE A O 1
ATOM 2084 N N . VAL A 1 261 ? -12.450 -0.914 4.912 1.00 85.81 261 VAL A N 1
ATOM 2085 C CA . VAL A 1 261 ? -12.614 -2.315 5.336 1.00 85.81 261 VAL A CA 1
ATOM 2086 C C . VAL A 1 261 ? -12.632 -2.432 6.858 1.00 85.81 261 VAL A C 1
ATOM 2088 O O . VAL A 1 261 ? -13.538 -3.027 7.444 1.00 85.81 261 VAL A O 1
ATOM 2091 N N . LYS A 1 262 ? -11.665 -1.807 7.539 1.00 83.38 262 LYS A N 1
ATOM 2092 C CA . LYS A 1 262 ? -11.595 -1.838 9.006 1.00 83.38 262 LYS A CA 1
ATOM 2093 C C . LYS A 1 262 ? -12.784 -1.141 9.652 1.00 83.38 262 LYS A C 1
ATOM 2095 O O . LYS A 1 262 ? -13.229 -1.587 10.707 1.00 83.38 262 LYS A O 1
ATOM 2100 N N . ASN A 1 263 ? -13.297 -0.067 9.052 1.00 82.75 263 ASN A N 1
ATOM 2101 C CA . ASN A 1 263 ? -14.484 0.618 9.553 1.00 82.75 263 ASN A CA 1
ATOM 2102 C C . ASN A 1 263 ? -15.724 -0.279 9.428 1.00 82.75 263 ASN A C 1
ATOM 2104 O O . ASN A 1 263 ? -16.447 -0.433 10.411 1.00 82.75 263 ASN A O 1
ATOM 2108 N N . ALA A 1 264 ? -15.917 -0.938 8.279 1.00 83.69 264 ALA A N 1
ATOM 2109 C CA . ALA A 1 264 ? -17.019 -1.874 8.053 1.00 83.69 264 ALA A CA 1
ATOM 2110 C C . ALA A 1 264 ? -17.030 -3.014 9.088 1.00 83.69 264 ALA A C 1
ATOM 2112 O O . ALA A 1 264 ? -18.048 -3.259 9.737 1.00 83.69 264 ALA A O 1
ATOM 2113 N N . ILE A 1 265 ? -15.873 -3.637 9.332 1.00 82.88 265 ILE A N 1
ATOM 2114 C CA . IL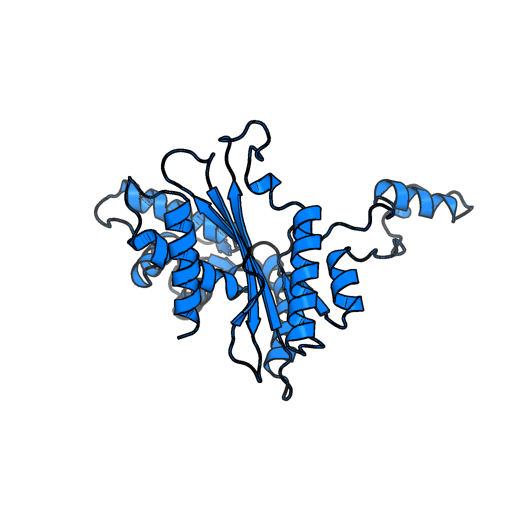E A 1 265 ? -15.725 -4.697 10.345 1.00 82.88 265 ILE A CA 1
ATOM 2115 C C . ILE A 1 265 ? -15.910 -4.138 11.758 1.00 82.88 265 ILE A C 1
ATOM 2117 O O . ILE A 1 265 ? -16.571 -4.753 12.596 1.00 82.88 265 ILE A O 1
ATOM 2121 N N . GLY A 1 266 ? -15.324 -2.968 12.031 1.00 79.38 266 GLY A N 1
ATOM 2122 C CA . GLY A 1 266 ? -15.364 -2.309 13.332 1.00 79.38 266 GLY A CA 1
ATOM 2123 C C . GLY A 1 266 ? -16.783 -1.976 13.789 1.00 79.38 266 GLY A C 1
ATOM 2124 O O . GLY A 1 266 ? -17.081 -2.123 14.972 1.00 79.38 266 GLY A O 1
ATOM 2125 N N . ARG A 1 267 ? -17.679 -1.609 12.862 1.00 80.69 267 ARG A N 1
ATOM 2126 C CA . ARG A 1 267 ? -19.105 -1.364 13.153 1.00 80.69 267 ARG A CA 1
ATOM 2127 C C . ARG A 1 267 ? -19.858 -2.617 13.596 1.00 80.69 267 ARG A C 1
ATOM 2129 O O . ARG A 1 267 ? -20.806 -2.512 14.362 1.00 80.69 267 ARG A O 1
ATOM 2136 N N . GLN A 1 268 ? -19.435 -3.791 13.134 1.00 77.31 268 GLN A N 1
ATOM 2137 C CA . GLN A 1 268 ? -20.057 -5.077 13.467 1.00 77.31 268 GLN A CA 1
ATOM 2138 C C . GLN A 1 268 ? -19.412 -5.746 14.692 1.00 77.31 268 GLN A C 1
ATOM 2140 O O . GLN A 1 268 ? -19.754 -6.874 15.062 1.00 77.31 268 GLN A O 1
ATOM 2145 N N . TYR A 1 269 ? -18.407 -5.108 15.290 1.00 74.19 269 TYR A N 1
ATOM 2146 C CA . TYR A 1 269 ? -17.586 -5.717 16.321 1.00 74.19 269 TYR A CA 1
ATOM 2147 C C . TYR A 1 269 ? -18.332 -5.781 17.662 1.00 74.19 269 TYR A C 1
ATOM 2149 O O . TYR A 1 269 ? -18.687 -4.758 18.242 1.00 74.19 269 TYR A O 1
ATOM 2157 N N . THR A 1 270 ? -18.502 -6.990 18.197 1.00 72.12 270 THR A N 1
ATOM 2158 C CA . THR A 1 270 ? -19.076 -7.254 19.529 1.00 72.12 270 THR A CA 1
ATOM 2159 C C . THR A 1 270 ? -18.042 -7.899 20.460 1.00 72.12 270 THR A C 1
ATOM 2161 O O . THR A 1 270 ? -16.996 -8.371 20.006 1.00 72.12 270 THR A O 1
ATOM 2164 N N . GLU A 1 271 ? -18.318 -7.949 21.768 1.00 65.56 271 GLU A N 1
ATOM 2165 C CA . GLU A 1 271 ? -17.413 -8.552 22.765 1.00 65.56 271 GLU A CA 1
ATOM 2166 C C . GLU A 1 271 ? -17.111 -10.035 22.504 1.00 65.56 271 GLU A C 1
ATOM 2168 O O . GLU A 1 271 ? -16.034 -10.511 22.853 1.00 65.56 271 GLU A O 1
ATOM 2173 N N . MET A 1 272 ? -18.020 -10.736 21.826 1.00 68.38 272 MET A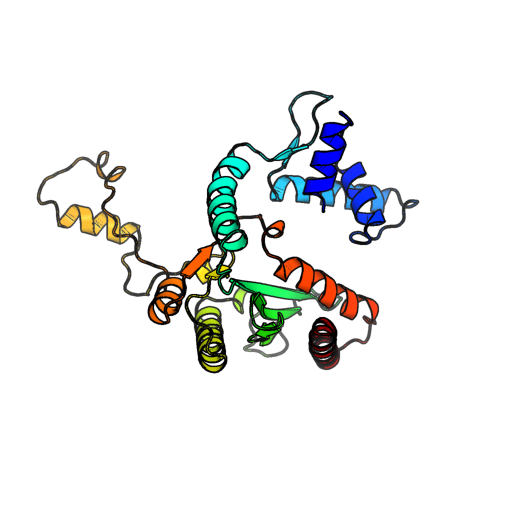 N 1
ATOM 2174 C CA . MET A 1 272 ? -17.919 -12.169 21.543 1.00 68.38 272 MET A CA 1
ATOM 2175 C C . MET A 1 272 ? -17.270 -12.489 20.191 1.00 68.38 272 MET A C 1
ATOM 2177 O O . MET A 1 272 ? -17.148 -13.663 19.851 1.00 68.38 272 MET A O 1
ATOM 2181 N N . THR A 1 273 ? -16.850 -11.475 19.424 1.00 70.75 273 THR A N 1
ATOM 2182 C CA . THR A 1 273 ? -16.375 -11.670 18.044 1.00 70.75 273 THR A CA 1
ATOM 2183 C C . THR A 1 273 ? -15.109 -12.528 18.010 1.00 70.75 273 THR A C 1
ATOM 2185 O O . THR A 1 273 ? -14.100 -12.169 18.627 1.00 70.75 273 THR A O 1
ATOM 2188 N N . LYS A 1 274 ? -15.138 -13.637 17.258 1.00 73.94 274 LYS A N 1
ATOM 2189 C CA . LYS A 1 274 ? -14.021 -14.600 17.131 1.00 73.94 274 LYS A CA 1
ATOM 2190 C C . LYS A 1 274 ? -13.251 -14.449 15.814 1.00 73.94 274 LYS A C 1
ATOM 2192 O O . LYS A 1 274 ? -13.732 -13.860 14.854 1.00 73.94 274 LYS A O 1
ATOM 2197 N N . PHE A 1 275 ? -12.054 -15.040 15.739 1.00 69.38 275 PHE A N 1
ATOM 2198 C CA . PHE A 1 275 ? -11.188 -14.973 14.550 1.00 69.38 275 PHE A CA 1
ATOM 2199 C C . PHE A 1 275 ? -11.845 -15.407 13.231 1.00 69.38 275 PHE A C 1
ATOM 2201 O O . PHE A 1 275 ? -11.689 -14.681 12.248 1.00 69.38 275 PHE A O 1
ATOM 2208 N N . PRO A 1 276 ? -12.585 -16.533 13.164 1.00 76.75 276 PRO A N 1
ATOM 2209 C CA . PRO A 1 276 ? -13.226 -16.939 11.915 1.00 76.75 276 PRO A CA 1
ATOM 2210 C C . PRO A 1 276 ? -14.251 -15.911 11.425 1.00 76.75 276 PRO A C 1
ATOM 2212 O O . PRO A 1 276 ? -14.343 -15.661 10.230 1.00 76.75 276 PRO A O 1
ATOM 2215 N N . GLU A 1 277 ? -14.959 -15.259 12.349 1.00 79.06 277 GLU A N 1
ATOM 2216 C CA . GLU A 1 277 ? -15.941 -14.219 12.031 1.00 79.06 277 GLU A CA 1
ATOM 2217 C C . GLU A 1 277 ? -15.258 -12.955 11.504 1.00 79.06 277 GLU A C 1
ATOM 2219 O O . GLU A 1 277 ? -15.713 -12.377 10.522 1.00 79.06 277 GLU A O 1
ATOM 2224 N N . VAL A 1 278 ? -14.131 -12.547 12.104 1.00 78.62 278 VAL A N 1
ATOM 2225 C CA . VAL A 1 278 ? -13.330 -11.419 11.598 1.00 78.62 278 VAL A CA 1
ATOM 2226 C C . VAL A 1 278 ? -12.818 -11.712 10.188 1.00 78.62 278 VAL A C 1
ATOM 2228 O O . VAL A 1 278 ? -12.898 -10.841 9.327 1.00 78.62 278 VAL A O 1
ATOM 2231 N N . LYS A 1 279 ? -12.340 -12.936 9.930 1.00 79.12 279 LYS A N 1
ATOM 2232 C CA . LYS A 1 279 ? -11.883 -13.353 8.597 1.00 79.12 279 LYS A CA 1
ATOM 2233 C C . LYS A 1 279 ? -13.021 -13.352 7.571 1.00 79.12 279 LYS A C 1
ATOM 2235 O O . LYS A 1 279 ? -12.827 -12.840 6.476 1.00 79.12 279 LYS A O 1
ATOM 2240 N N . ALA A 1 280 ? -14.193 -13.880 7.920 1.00 82.75 280 ALA A N 1
ATOM 2241 C CA . ALA A 1 280 ? -15.350 -13.879 7.026 1.00 82.75 280 ALA A CA 1
ATOM 2242 C C . ALA A 1 280 ? -15.800 -12.449 6.683 1.00 82.75 280 ALA A C 1
ATOM 2244 O O . ALA A 1 280 ? -15.989 -12.128 5.517 1.00 82.75 280 ALA A O 1
ATOM 2245 N N . ARG A 1 281 ? -15.876 -11.564 7.685 1.00 86.00 281 ARG A N 1
ATOM 2246 C CA . ARG A 1 281 ? -16.225 -10.146 7.488 1.00 86.00 281 ARG A CA 1
ATOM 2247 C C . ARG A 1 281 ? -15.175 -9.373 6.701 1.00 86.00 281 ARG A C 1
ATOM 2249 O O . ARG A 1 281 ? -15.517 -8.413 6.030 1.00 86.00 281 ARG A O 1
ATOM 2256 N N . LEU A 1 282 ? -13.901 -9.753 6.811 1.00 84.69 282 LEU A N 1
ATOM 2257 C CA . LEU A 1 282 ? -12.834 -9.189 5.986 1.00 84.69 282 LEU A CA 1
ATOM 2258 C C . LEU A 1 282 ? -13.066 -9.495 4.512 1.00 84.69 282 LEU A C 1
ATOM 2260 O O . LEU A 1 282 ? -13.027 -8.573 3.710 1.00 84.69 282 LEU A O 1
ATOM 2264 N N . ILE A 1 283 ? -13.315 -10.763 4.185 1.00 83.44 283 ILE A N 1
ATOM 2265 C CA . ILE A 1 283 ? -13.577 -11.200 2.809 1.00 83.44 283 ILE A CA 1
ATOM 2266 C C . ILE A 1 283 ? -14.819 -10.483 2.267 1.00 83.44 283 ILE A C 1
ATOM 2268 O O . ILE A 1 283 ? -14.723 -9.806 1.254 1.00 83.44 283 ILE A O 1
ATOM 2272 N N . ASP A 1 284 ? -15.924 -10.500 3.015 1.00 86.50 284 ASP A N 1
ATOM 2273 C CA . ASP A 1 284 ? -17.162 -9.804 2.637 1.00 86.50 284 ASP A CA 1
ATOM 2274 C C . ASP A 1 284 ? -16.956 -8.289 2.447 1.00 86.50 284 ASP A C 1
ATOM 2276 O O . ASP A 1 284 ? -17.421 -7.696 1.478 1.00 86.50 284 ASP A O 1
ATOM 2280 N N . ALA A 1 285 ? -16.199 -7.632 3.331 1.00 86.31 285 ALA A N 1
ATOM 2281 C CA . ALA A 1 285 ? -15.886 -6.214 3.172 1.00 86.31 285 ALA A CA 1
ATOM 2282 C C . ALA A 1 285 ? -15.046 -5.934 1.917 1.00 86.31 285 ALA A C 1
ATOM 2284 O O . ALA A 1 285 ? -15.187 -4.859 1.342 1.00 86.31 285 ALA A O 1
ATOM 2285 N N . PHE A 1 286 ? -14.186 -6.867 1.500 1.00 83.44 286 PHE A N 1
ATOM 2286 C CA . PHE A 1 286 ? -13.417 -6.756 0.263 1.00 83.44 286 PHE A CA 1
ATOM 2287 C C . PHE A 1 286 ? -14.270 -6.992 -0.983 1.00 83.44 286 PHE A C 1
ATOM 2289 O O . PHE A 1 286 ? -14.152 -6.223 -1.935 1.00 83.44 286 PHE A O 1
ATOM 2296 N N . ASP A 1 287 ? -15.169 -7.972 -0.950 1.00 82.81 287 ASP A N 1
ATOM 2297 C CA . ASP A 1 287 ? -16.101 -8.265 -2.045 1.00 82.81 287 ASP A CA 1
ATOM 2298 C C . ASP A 1 287 ? -17.116 -7.127 -2.267 1.00 82.81 287 ASP A C 1
ATOM 2300 O O . ASP A 1 287 ? -17.605 -6.921 -3.374 1.00 82.81 287 ASP A O 1
ATOM 2304 N N . ASN A 1 288 ? -17.408 -6.342 -1.227 1.00 83.81 288 ASN A N 1
ATOM 2305 C CA . ASN A 1 288 ? -18.270 -5.162 -1.315 1.00 83.81 288 ASN A CA 1
ATOM 2306 C C . ASN A 1 288 ? -17.532 -3.878 -1.752 1.00 83.81 288 ASN A C 1
ATOM 2308 O O . ASN A 1 288 ? -18.179 -2.850 -1.933 1.00 83.81 288 ASN A O 1
ATOM 2312 N N . LEU A 1 289 ? -16.200 -3.889 -1.911 1.00 75.50 289 LEU A N 1
ATOM 2313 C CA . LEU A 1 289 ? -15.456 -2.743 -2.469 1.00 75.50 289 LEU A CA 1
ATOM 2314 C C . LEU A 1 289 ? -15.510 -2.679 -3.997 1.00 75.50 289 LEU A C 1
ATOM 2316 O O . LEU A 1 289 ? -15.196 -1.637 -4.569 1.00 75.50 289 LEU A O 1
ATOM 2320 N N . THR A 1 290 ? -15.819 -3.800 -4.643 1.00 58.09 290 THR A N 1
ATOM 2321 C CA . THR A 1 290 ? -15.846 -3.961 -6.102 1.00 58.09 290 THR A CA 1
ATOM 2322 C C . THR A 1 290 ? -17.241 -3.755 -6.705 1.00 58.09 290 THR A C 1
ATOM 2324 O O . THR A 1 290 ? -17.387 -3.898 -7.918 1.00 58.09 290 THR A O 1
ATOM 2327 N N . GLN A 1 291 ? -18.245 -3.411 -5.885 1.00 44.47 291 GLN A N 1
ATOM 2328 C CA . GLN A 1 291 ? -19.594 -2.996 -6.305 1.00 44.47 291 GLN A CA 1
ATOM 2329 C C . GLN A 1 291 ? -19.692 -1.472 -6.415 1.00 44.47 291 GLN A C 1
ATOM 2331 O O . GLN A 1 291 ? -20.340 -1.005 -7.378 1.00 44.47 291 GLN A O 1
#

Secondary structure (DSSP, 8-state):
-HHHHHHHHHHTT----HHHHHHHHHHTTS----TT-HHHHHHHHHHHHHHHHHTTEEE-SSTTPPEEE-HHHHHHHHHHHHHHHHHHHSSSPPPEEEEEEEEEEPTT-TT-EEEEEEEEEE-SSS--EEEEEEEEEESTTSTTS-SSGGGTS-HHHHHHHHHHHHHHHHHTT--S-EEEE---TTTTPPPTTSPPHHHHHHHHHHHS-S---TTGGGS---S--PPPHHHHHHHHTT-EEEEPPTT-GGG-THHHHHHHHHHHHHHT--TT--HHHHHHHHHHHHHTS--

InterPro domains:
  IPR036397 Ribonuclease H s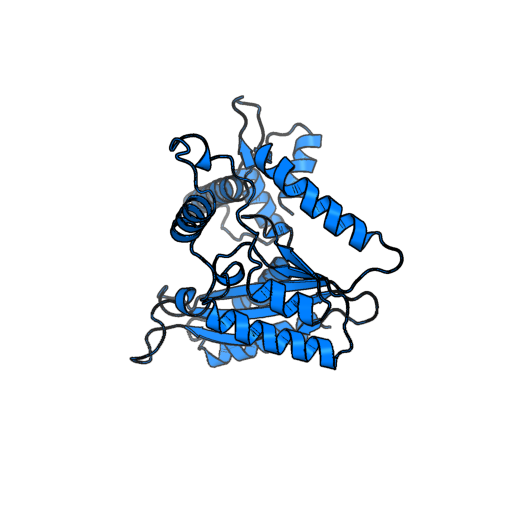uperfamily [G3DSA:3.30.420.10] (60-291)

Radius of gyration: 22.74 Å; chains: 1; bounding box: 68×56×52 Å

Foldseek 3Di:
DLVVVLVVCVVVLHADALLNSLVVCVVVVNDDDDPPDPVRSVVSSVVSVVLLVQLQWDFDPDPSGHTDHDPVNVVVVVVVCVVVVCLVPDPQRAKEKFKDKDWDDDPDDLQKIKIWIWIWIDDPVDQIAIPQIDIDIAHDPDVPGDRHVVVVLALVNVLVSLVRVLVVCVVVVHAQYEYEDEPDPSQFAFPPPQQDPVRLLVVVVVVPPDDDDPVCSVPPPPPPDGGHPSQVVQVVRRYHYDYDDRSPCVVRCVVVLVSQLNVQLVVVDDNPDDDVNSVVSSVVSNVVVSD